Protein AF-0000000079470787 (afdb_homodimer)

Solvent-accessible surface area (backbone atoms only — not comparable to full-atom values): 11433 Å² total; per-residue (Å²): 116,79,69,48,50,46,37,51,51,38,26,50,51,7,50,54,26,38,49,49,19,51,41,23,59,73,51,39,65,64,62,32,52,77,44,17,42,40,60,47,64,63,37,8,50,18,33,42,16,5,46,45,15,15,32,30,32,44,30,7,53,30,19,29,47,15,33,77,63,37,21,20,72,38,27,50,54,28,35,52,34,38,46,41,21,42,50,18,37,51,51,34,31,72,76,72,47,79,46,80,77,41,50,60,62,47,53,51,32,51,51,50,35,53,53,33,51,50,25,40,73,63,42,44,79,121,116,80,71,48,51,45,36,51,52,37,26,50,51,7,51,54,26,37,50,50,19,50,41,24,60,74,51,38,66,62,61,31,53,75,44,16,42,40,60,48,65,65,37,8,51,18,33,44,16,5,46,45,15,15,33,29,33,45,33,7,52,30,18,30,49,14,34,76,63,37,21,19,72,39,26,48,55,26,34,51,33,37,46,40,19,42,50,18,37,50,50,33,30,71,75,72,46,79,47,80,78,41,48,60,61,46,53,50,33,51,50,48,35,52,52,32,50,50,25,41,71,63,41,43,78,120

Foldseek 3Di:
DVLLVLLVVLQVLLVVLLVLLVCLQVPVVVVCVLVVHDADPPVRSVCSNPVVSVLSNQLNVLSNVCSVVLALVSLVRNLVSLVVVLVVLVVCCVVPNDDPSSVVSNVVSVVSNVSSVVSSVRTDHD/DVLLVLLVVLQVLLVVLLVLLVCLQPPVVVVCVLVVHDADPPVRSVCSNPVVSVLSNQLNVLSNVCSVVLALVSLVRNLVSLVVVLVVLVVCCVVPNDDPSSVVSNVVSVVSNVSSVVSSVRTDHD

Organism: NCBI:txid2803784

Sequence (252 aa):
MLRLLPRLLVGALGVLALIGLLRLWTDPAIPAATLGLSPIGGLGLATLRADVAGFFGGMGAFALAAAIRNDRRLVTVPLVLVSLALVGRLITAGMEGLAPDMVMPMAVEATLAVLLAIGRRTLGTRMLRLLPRLLVGALGVLALIGLLRLWTDPAIPAATLGLSPIGGLGLATLRADVAGFFGGMGAFALAAAIRNDRRLVTVPLVLVSLALVGRLITAGMEGLAPDMVMPMAVEATLAVLLAIGRRTLGTR

Secondary structure (DSSP, 8-state):
-TTHHHHHHHHHHHHHHHHHHHHHHH--HHHHHHTTEEE-HHHHHHHIIIIIHHHHHHHHHHHHHHHHHT-HHHHHHHHHHHHHHHHHHHHHHHHH---HHHHHHHHHHHHHHHHHHHHHHHS---/-TTHHHHHHHHHHHHHHHHHHHHHHH--HHHHHHTTEEE-HHHHHHHIIIIIHHHHHHHHHHHHHHHHHT-HHHHHHHHHHHHHHHHHHHHHHHHH---HHHHHHHHHHHHHHHHHHHHHHHS---

pLDDT: mean 96.32, std 6.03, range [50.56, 98.81]

Nearest PDB structures (foldseek):
  8ywa-assembly1_B  TM=4.300E-01  e=8.781E-02  Homo sapiens
  6wvg-assembly1_A  TM=4.188E-01  e=1.281E+00  Aequorea victoria
  8ywa-assembly1_B  TM=4.299E-01  e=8.414E-02  Homo sapiens
  6wvg-assembly1_A  TM=4.189E-01  e=9.999E-01  Aequorea victoria

Structure (mmCIF, N/CA/C/O backbone):
data_AF-0000000079470787-model_v1
#
loop_
_entity.id
_entity.type
_entity.pdbx_description
1 polymer 'DUF4345 domain-containing protein'
#
loop_
_atom_site.group_PDB
_atom_site.id
_atom_site.type_symbol
_atom_site.label_atom_id
_atom_site.label_alt_id
_atom_site.label_comp_id
_atom_site.label_asym_id
_atom_site.label_entity_id
_atom_site.label_seq_id
_atom_site.pdbx_PDB_ins_code
_atom_site.Cartn_x
_atom_site.Cartn_y
_atom_site.Cartn_z
_atom_site.occupancy
_atom_site.B_iso_or_equiv
_atom_site.auth_seq_id
_atom_site.auth_comp_id
_atom_site.auth_asym_id
_atom_site.auth_atom_id
_atom_site.pdbx_PDB_model_num
ATOM 1 N N . MET A 1 1 ? -11.445 8.461 29.062 1 51.06 1 MET A N 1
ATOM 2 C CA . MET A 1 1 ? -11.258 7.012 29.031 1 51.06 1 MET A CA 1
ATOM 3 C C . MET A 1 1 ? -11.727 6.441 27.688 1 51.06 1 MET A C 1
ATOM 5 O O . MET A 1 1 ? -11.016 5.645 27.062 1 51.06 1 MET A O 1
ATOM 9 N N . LEU A 1 2 ? -12.898 6.859 27.203 1 62.25 2 LEU A N 1
ATOM 10 C CA . LEU A 1 2 ? -13.555 6.383 25.984 1 62.25 2 LEU A CA 1
ATOM 11 C C . LEU A 1 2 ? -12.812 6.855 24.75 1 62.25 2 LEU A C 1
ATOM 13 O O . LEU A 1 2 ? -12.844 6.191 23.703 1 62.25 2 LEU A O 1
ATOM 17 N N . ARG A 1 3 ? -11.898 7.859 25.031 1 76.44 3 ARG A N 1
ATOM 18 C CA . ARG A 1 3 ? -11.227 8.461 23.875 1 76.44 3 ARG A CA 1
ATOM 19 C C . ARG A 1 3 ? -9.93 7.719 23.547 1 76.44 3 ARG A C 1
ATOM 21 O O . ARG A 1 3 ? -9.398 7.852 22.438 1 76.44 3 ARG A O 1
ATOM 28 N N . LEU A 1 4 ? -9.688 6.805 24.578 1 90.38 4 LEU A N 1
ATOM 29 C CA . LEU A 1 4 ? -8.438 6.082 24.391 1 90.38 4 LEU A CA 1
ATOM 30 C C . LEU A 1 4 ? -8.656 4.816 23.578 1 90.38 4 LEU A C 1
ATOM 32 O O . LEU A 1 4 ? -7.719 4.297 22.953 1 90.38 4 LEU A O 1
ATOM 36 N N . LEU A 1 5 ? -9.883 4.316 23.594 1 93.06 5 LEU A N 1
ATOM 37 C CA . LEU A 1 5 ? -10.172 3.027 22.984 1 93.06 5 LEU A CA 1
ATOM 38 C C . LEU A 1 5 ? -9.938 3.074 21.469 1 93.06 5 LEU A C 1
ATOM 40 O O . LEU A 1 5 ? -9.211 2.24 20.938 1 93.06 5 LEU A O 1
ATOM 44 N N . PRO A 1 6 ? -10.469 4.102 20.875 1 93.94 6 PRO A N 1
ATOM 45 C CA . PRO A 1 6 ? -10.195 4.156 19.438 1 93.94 6 PRO A CA 1
ATOM 46 C C . PRO A 1 6 ? -8.711 4.309 19.125 1 93.94 6 PRO A C 1
ATOM 48 O O . PRO A 1 6 ? -8.219 3.738 18.156 1 93.94 6 PRO A O 1
ATOM 51 N N . ARG A 1 7 ? -8.094 4.996 19.891 1 95.81 7 ARG A N 1
ATOM 52 C CA . ARG A 1 7 ? -6.66 5.18 19.703 1 95.81 7 ARG A CA 1
ATOM 53 C C . ARG A 1 7 ? -5.91 3.861 19.875 1 95.81 7 ARG A C 1
ATOM 55 O O . ARG A 1 7 ? -5.043 3.527 19.062 1 95.81 7 ARG A O 1
ATOM 62 N N . LEU A 1 8 ? -6.215 3.125 20.875 1 96.94 8 LEU A N 1
ATOM 63 C CA . LEU A 1 8 ? -5.602 1.827 21.125 1 96.94 8 LEU A CA 1
ATOM 64 C C . LEU A 1 8 ? -5.93 0.844 20 1 96.94 8 LEU A C 1
ATOM 66 O O . LEU A 1 8 ? -5.078 0.044 19.609 1 96.94 8 LEU A O 1
ATOM 70 N N . LEU A 1 9 ? -7.121 0.87 19.5 1 97.31 9 LEU A N 1
ATOM 71 C CA . LEU A 1 9 ? -7.543 -0.028 18.438 1 97.31 9 LEU A CA 1
ATOM 72 C C . LEU A 1 9 ? -6.801 0.281 17.141 1 97.31 9 LEU A C 1
ATOM 74 O O . LEU A 1 9 ? -6.352 -0.632 16.438 1 97.31 9 LEU A O 1
ATOM 78 N N . VAL A 1 10 ? -6.648 1.542 16.844 1 98.12 10 VAL A N 1
ATOM 79 C CA . VAL A 1 10 ? -5.891 1.949 15.664 1 98.12 10 VAL A CA 1
ATOM 80 C C . VAL A 1 10 ? -4.438 1.508 15.805 1 98.12 10 VAL A C 1
ATOM 82 O O . VAL A 1 10 ? -3.836 1.01 14.852 1 98.12 10 VAL A O 1
ATOM 85 N N . GLY A 1 11 ? -3.873 1.724 16.953 1 98.12 11 GLY A N 1
ATOM 86 C CA . GLY A 1 11 ? -2.512 1.283 17.203 1 98.12 11 GLY A CA 1
ATOM 87 C C . GLY A 1 11 ? -2.334 -0.218 17.078 1 98.12 11 GLY A C 1
ATOM 88 O O . GLY A 1 11 ? -1.347 -0.686 16.516 1 98.12 11 GLY A O 1
ATOM 89 N N . ALA A 1 12 ? -3.264 -1.011 17.625 1 98.12 12 ALA A N 1
ATOM 90 C CA . ALA A 1 12 ? -3.215 -2.469 17.547 1 98.12 12 ALA A CA 1
ATOM 91 C C . ALA A 1 12 ? -3.271 -2.941 16.094 1 98.12 12 ALA A C 1
ATOM 93 O O . ALA A 1 12 ? -2.549 -3.863 15.711 1 98.12 12 ALA A O 1
ATOM 94 N N . LEU A 1 13 ? -4.156 -2.287 15.375 1 97.44 13 LEU A N 1
ATOM 95 C CA . LEU A 1 13 ? -4.242 -2.586 13.953 1 97.44 13 LEU A CA 1
ATOM 96 C C . LEU A 1 13 ? -2.91 -2.311 13.258 1 97.44 13 LEU A C 1
ATOM 98 O O . LEU A 1 13 ? -2.49 -3.076 12.383 1 97.44 13 LEU A O 1
ATOM 102 N N . GLY A 1 14 ? -2.297 -1.187 13.617 1 98.44 14 GLY A N 1
ATOM 103 C CA . GLY A 1 14 ? -0.991 -0.856 13.07 1 98.44 14 GLY A CA 1
ATOM 104 C C . GLY A 1 14 ? 0.066 -1.901 13.375 1 98.44 14 GLY A C 1
ATOM 105 O O . GLY A 1 14 ? 0.834 -2.289 12.492 1 98.44 14 GLY A O 1
ATOM 106 N N . VAL A 1 15 ? 0.051 -2.42 14.547 1 98.44 15 VAL A N 1
ATOM 107 C CA . VAL A 1 15 ? 1.017 -3.434 14.961 1 98.44 15 VAL A CA 1
ATOM 108 C C . VAL A 1 15 ? 0.77 -4.727 14.188 1 98.44 15 VAL A C 1
ATOM 110 O O . VAL A 1 15 ? 1.713 -5.359 13.703 1 98.44 15 VAL A O 1
ATOM 113 N N . LEU A 1 16 ? -0.471 -5.09 14.117 1 97.81 16 LEU A N 1
ATOM 114 C CA . LEU A 1 16 ? -0.812 -6.309 13.391 1 97.81 16 LEU A CA 1
ATOM 115 C C . LEU A 1 16 ? -0.364 -6.215 11.93 1 97.81 16 LEU A C 1
ATOM 117 O O . LEU A 1 16 ? 0.179 -7.176 11.383 1 97.81 16 LEU A O 1
ATOM 121 N N . ALA A 1 17 ? -0.61 -5.094 11.328 1 98.44 17 ALA A N 1
ATOM 122 C CA . ALA A 1 17 ? -0.201 -4.898 9.938 1 98.44 17 ALA A CA 1
ATOM 123 C C . ALA A 1 17 ? 1.317 -4.957 9.797 1 98.44 17 ALA A C 1
ATOM 125 O O . ALA A 1 17 ? 1.837 -5.492 8.812 1 98.44 17 ALA A O 1
ATOM 126 N N . LEU A 1 18 ? 2.061 -4.434 10.734 1 98.69 18 LEU A N 1
ATOM 127 C CA . LEU A 1 18 ? 3.518 -4.465 10.688 1 98.69 18 LEU A CA 1
ATOM 128 C C . LEU A 1 18 ? 4.039 -5.883 10.898 1 98.69 18 LEU A C 1
ATOM 130 O O . LEU A 1 18 ? 5.09 -6.246 10.367 1 98.69 18 LEU A O 1
ATOM 134 N N . ILE A 1 19 ? 3.338 -6.672 11.672 1 98.31 19 ILE A N 1
ATOM 135 C CA . ILE A 1 19 ? 3.68 -8.086 11.781 1 98.31 19 ILE A CA 1
ATOM 136 C C . ILE A 1 19 ? 3.564 -8.75 10.406 1 98.31 19 ILE A C 1
ATOM 138 O O . ILE A 1 19 ? 4.398 -9.578 10.039 1 98.31 19 ILE A O 1
ATOM 142 N N . GLY A 1 20 ? 2.531 -8.406 9.672 1 97.81 20 GLY A N 1
ATOM 143 C CA . GLY A 1 20 ? 2.398 -8.891 8.305 1 97.81 20 GLY A CA 1
ATOM 144 C C . GLY A 1 20 ? 3.572 -8.516 7.422 1 97.81 20 GLY A C 1
ATOM 145 O O . GLY A 1 20 ? 4.094 -9.359 6.684 1 97.81 20 GLY A O 1
ATOM 146 N N . LEU A 1 21 ? 3.986 -7.27 7.477 1 98.62 21 LEU A N 1
ATOM 147 C CA . LEU A 1 21 ? 5.168 -6.828 6.742 1 98.62 21 LEU A CA 1
ATOM 148 C C . LEU A 1 21 ? 6.387 -7.668 7.125 1 98.62 21 LEU A C 1
ATOM 150 O O . LEU A 1 21 ? 7.129 -8.117 6.254 1 98.62 21 LEU A O 1
ATOM 154 N N . LEU A 1 22 ? 6.57 -7.879 8.375 1 98.44 22 LEU A N 1
ATOM 155 C CA . LEU A 1 22 ? 7.742 -8.602 8.859 1 98.44 22 LEU A CA 1
ATOM 156 C C . LEU A 1 22 ? 7.715 -10.055 8.406 1 98.44 22 LEU A C 1
ATOM 158 O O . LEU A 1 22 ? 8.75 -10.617 8.047 1 98.44 22 LEU A O 1
ATOM 162 N N . ARG A 1 23 ? 6.574 -10.633 8.453 1 98.44 23 ARG A N 1
ATOM 163 C CA . ARG A 1 23 ? 6.449 -12.016 8.008 1 98.44 23 ARG A CA 1
ATOM 164 C C . ARG A 1 23 ? 6.758 -12.141 6.516 1 98.44 23 ARG A C 1
ATOM 166 O O . ARG A 1 23 ? 7.43 -13.086 6.094 1 98.44 23 ARG A O 1
ATOM 173 N N . LEU A 1 24 ? 6.273 -11.211 5.754 1 98.56 24 LEU A N 1
ATOM 174 C CA . LEU A 1 24 ? 6.531 -11.234 4.316 1 98.56 24 LEU A CA 1
ATOM 175 C C . LEU A 1 24 ? 8 -10.977 4.023 1 98.56 24 LEU A C 1
ATOM 177 O O . LEU A 1 24 ? 8.57 -11.578 3.109 1 98.56 24 LEU A O 1
ATOM 181 N N . TRP A 1 25 ? 8.641 -10.125 4.801 1 98.56 25 TRP A N 1
ATOM 182 C CA . TRP A 1 25 ? 10.055 -9.812 4.605 1 98.56 25 TRP A CA 1
ATOM 183 C C . TRP A 1 25 ? 10.938 -11.008 4.969 1 98.56 25 TRP A C 1
ATOM 185 O O . TRP A 1 25 ? 11.93 -11.281 4.301 1 98.56 25 TRP A O 1
ATOM 195 N N . THR A 1 26 ? 10.547 -11.734 5.965 1 97.81 26 THR A N 1
ATOM 196 C CA . THR A 1 26 ? 11.414 -12.797 6.473 1 97.81 26 THR A CA 1
ATOM 197 C C . THR A 1 26 ? 11.141 -14.109 5.746 1 97.81 26 THR A C 1
ATOM 199 O O . THR A 1 26 ? 12.07 -14.758 5.262 1 97.81 26 THR A O 1
ATOM 202 N N . ASP A 1 27 ? 9.906 -14.484 5.664 1 97.31 27 ASP A N 1
ATOM 203 C CA . ASP A 1 27 ? 9.484 -15.719 5.004 1 97.31 27 ASP A CA 1
ATOM 204 C C . ASP A 1 27 ? 8.102 -15.57 4.379 1 97.31 27 ASP A C 1
ATOM 206 O O . ASP A 1 27 ? 7.094 -15.891 5.016 1 97.31 27 ASP A O 1
ATOM 210 N N . PRO A 1 28 ? 8.156 -15.312 3.092 1 97.81 28 PRO A N 1
ATOM 211 C CA . PRO A 1 28 ? 6.887 -14.945 2.463 1 97.81 28 PRO A CA 1
ATOM 212 C C . PRO A 1 28 ? 6.031 -16.156 2.117 1 97.81 28 PRO A C 1
ATOM 214 O O . PRO A 1 28 ? 4.879 -16.016 1.695 1 97.81 28 PRO A O 1
ATOM 217 N N . ALA A 1 29 ? 6.477 -17.391 2.312 1 95.94 29 ALA A N 1
ATOM 218 C CA . ALA A 1 29 ? 5.805 -18.594 1.809 1 95.94 29 ALA A CA 1
ATOM 219 C C . ALA A 1 29 ? 4.398 -18.719 2.387 1 95.94 29 ALA A C 1
ATOM 221 O O . ALA A 1 29 ? 3.416 -18.734 1.643 1 95.94 29 ALA A O 1
ATOM 222 N N . ILE A 1 30 ? 4.297 -18.656 3.688 1 95.94 30 ILE A N 1
ATOM 223 C CA . ILE A 1 30 ? 3.02 -18.875 4.352 1 95.94 30 ILE A CA 1
ATOM 224 C C . ILE A 1 30 ? 2.096 -17.688 4.129 1 95.94 30 ILE A C 1
ATOM 226 O O . ILE A 1 30 ? 0.955 -17.844 3.689 1 95.94 30 ILE A O 1
ATOM 230 N N . PRO A 1 31 ? 2.568 -16.438 4.336 1 97.44 31 PRO A N 1
ATOM 231 C CA . PRO A 1 31 ? 1.672 -15.305 4.094 1 97.44 31 PRO A CA 1
ATOM 232 C C . PRO A 1 31 ? 1.204 -15.219 2.641 1 97.44 31 PRO A C 1
ATOM 234 O O . PRO A 1 31 ? 0.052 -14.867 2.379 1 97.44 31 PRO A O 1
ATOM 237 N N . ALA A 1 32 ? 2.049 -15.492 1.694 1 97.69 32 ALA A N 1
ATOM 238 C CA . ALA A 1 32 ? 1.663 -15.469 0.286 1 97.69 32 ALA A CA 1
ATOM 239 C C . ALA A 1 32 ? 0.577 -16.5 -0.003 1 97.69 32 ALA A C 1
ATOM 241 O O . ALA A 1 32 ? -0.39 -16.203 -0.712 1 97.69 32 ALA A O 1
ATOM 242 N N . ALA A 1 33 ? 0.753 -17.734 0.5 1 95.94 33 ALA A N 1
ATOM 243 C CA . ALA A 1 33 ? -0.24 -18.781 0.314 1 95.94 33 ALA A CA 1
ATOM 244 C C . ALA A 1 33 ? -1.572 -18.406 0.951 1 95.94 33 ALA A C 1
ATOM 246 O O . ALA A 1 33 ? -2.637 -18.688 0.402 1 95.94 33 ALA A O 1
ATOM 247 N N . THR A 1 34 ? -1.52 -17.734 2.098 1 95.75 34 THR A N 1
ATOM 248 C CA . THR A 1 34 ? -2.719 -17.297 2.803 1 95.75 34 THR A CA 1
ATOM 249 C C . THR A 1 34 ? -3.459 -16.234 1.996 1 95.75 34 THR A C 1
ATOM 251 O O . THR A 1 34 ? -4.68 -16.109 2.1 1 95.75 34 THR A O 1
ATOM 254 N N . LEU A 1 35 ? -2.748 -15.555 1.156 1 96.75 35 LEU A N 1
ATOM 255 C CA . LEU A 1 35 ? -3.322 -14.508 0.322 1 96.75 35 LEU A CA 1
ATOM 256 C C . LEU A 1 35 ? -3.68 -15.047 -1.06 1 96.75 35 LEU A C 1
ATOM 258 O O . LEU A 1 35 ? -4.203 -14.312 -1.899 1 96.75 35 LEU A O 1
ATOM 262 N N . GLY A 1 36 ? -3.334 -16.266 -1.268 1 97.56 36 GLY A N 1
ATOM 263 C CA . GLY A 1 36 ? -3.633 -16.891 -2.551 1 97.56 36 GLY A CA 1
ATOM 264 C C . GLY A 1 36 ? -2.67 -16.469 -3.648 1 97.56 36 GLY A C 1
ATOM 265 O O . GLY A 1 36 ? -3.053 -16.391 -4.816 1 97.56 36 GLY A O 1
ATOM 266 N N . LEU A 1 37 ? -1.439 -16.203 -3.289 1 98.31 37 LEU A N 1
ATOM 267 C CA . LEU A 1 37 ? -0.451 -15.789 -4.277 1 98.31 37 LEU A CA 1
ATOM 268 C C . LEU A 1 37 ? 0.699 -16.781 -4.355 1 98.31 37 LEU A C 1
ATOM 270 O O . LEU A 1 37 ? 1.125 -17.328 -3.334 1 98.31 37 LEU A O 1
ATOM 274 N N . SER A 1 38 ? 1.181 -16.969 -5.578 1 98.12 38 SER A N 1
ATOM 275 C CA . SER A 1 38 ? 2.395 -17.75 -5.805 1 98.12 38 SER A CA 1
ATOM 276 C C . SER A 1 38 ? 3.441 -16.938 -6.555 1 98.12 38 SER A C 1
ATOM 278 O O . SER A 1 38 ? 3.135 -16.312 -7.57 1 98.12 38 SER A O 1
ATOM 280 N N . PRO A 1 39 ? 4.645 -16.922 -5.973 1 97.5 39 PRO A N 1
ATOM 281 C CA . PRO A 1 39 ? 5.711 -16.203 -6.668 1 97.5 39 PRO A CA 1
ATOM 282 C C . PRO A 1 39 ? 6.301 -16.984 -7.828 1 97.5 39 PRO A C 1
ATOM 284 O O . PRO 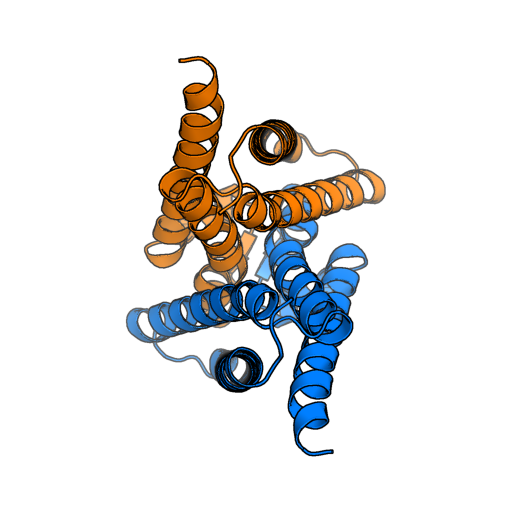A 1 39 ? 6.426 -18.219 -7.742 1 97.5 39 PRO A O 1
ATOM 287 N N . ILE A 1 40 ? 6.578 -16.281 -8.883 1 96.19 40 ILE A N 1
ATOM 288 C CA . ILE A 1 40 ? 7.289 -16.844 -10.023 1 96.19 40 ILE A CA 1
ATOM 289 C C . ILE A 1 40 ? 8.75 -16.406 -9.992 1 96.19 40 ILE A C 1
ATOM 291 O O . ILE A 1 40 ? 9.07 -15.258 -10.32 1 96.19 40 ILE A O 1
ATOM 295 N N . GLY A 1 41 ? 9.641 -17.234 -9.5 1 93.38 41 GLY A N 1
ATOM 296 C CA . GLY A 1 41 ? 11.07 -16.969 -9.453 1 93.38 41 GLY A CA 1
ATOM 297 C C . GLY A 1 41 ? 11.422 -15.867 -8.461 1 93.38 41 GLY A C 1
ATOM 298 O O . GLY A 1 41 ? 10.688 -15.625 -7.504 1 93.38 41 GLY A O 1
ATOM 299 N N . GLY A 1 42 ? 12.625 -15.352 -8.586 1 94.44 42 GLY A N 1
ATOM 300 C CA . GLY A 1 42 ? 13.141 -14.312 -7.711 1 94.44 42 GLY A CA 1
ATOM 301 C C . GLY A 1 42 ? 12.352 -13.016 -7.789 1 94.44 42 GLY A C 1
ATOM 302 O O . GLY A 1 42 ? 12.164 -12.336 -6.781 1 94.44 42 GLY A O 1
ATOM 303 N N . LEU A 1 43 ? 11.859 -12.734 -9 1 96.12 43 LEU A N 1
ATOM 304 C CA . LEU A 1 43 ? 11.047 -11.539 -9.18 1 96.12 43 LEU A CA 1
ATOM 305 C C . LEU A 1 43 ? 9.789 -11.602 -8.32 1 96.12 43 LEU A C 1
ATOM 307 O O . LEU A 1 43 ? 9.422 -10.617 -7.68 1 96.12 43 LEU A O 1
ATOM 311 N N . GLY A 1 44 ? 9.141 -12.75 -8.391 1 97.56 44 GLY A N 1
ATOM 312 C CA . GLY A 1 44 ? 7.934 -12.922 -7.598 1 97.56 44 GLY A CA 1
ATOM 313 C C . GLY A 1 44 ? 8.188 -12.844 -6.102 1 97.56 44 GLY A C 1
ATOM 314 O O . GLY A 1 44 ? 7.406 -12.227 -5.367 1 97.56 44 GLY A O 1
ATOM 315 N N . LEU A 1 45 ? 9.242 -13.461 -5.645 1 97.44 45 LEU A N 1
ATOM 316 C CA . LEU A 1 45 ? 9.625 -13.383 -4.238 1 97.44 45 LEU A CA 1
ATOM 317 C C . LEU A 1 45 ? 9.914 -11.945 -3.83 1 97.44 45 LEU A C 1
ATOM 319 O O . LEU A 1 45 ? 9.516 -11.508 -2.748 1 97.44 45 LEU A O 1
ATOM 323 N N . ALA A 1 46 ? 10.617 -11.281 -4.715 1 98.25 46 ALA A N 1
ATOM 324 C CA . ALA A 1 46 ? 10.93 -9.883 -4.449 1 98.25 46 ALA A CA 1
ATOM 325 C C . ALA A 1 46 ? 9.656 -9.039 -4.383 1 98.25 46 ALA A C 1
ATOM 327 O O . ALA A 1 46 ? 9.547 -8.141 -3.551 1 98.25 46 ALA A O 1
ATOM 328 N N . THR A 1 47 ? 8.703 -9.312 -5.273 1 98.31 47 THR A N 1
ATOM 329 C CA . THR A 1 47 ? 7.449 -8.562 -5.301 1 98.31 47 THR A CA 1
ATOM 330 C C . THR A 1 47 ? 6.645 -8.805 -4.027 1 98.31 47 THR A C 1
ATOM 332 O O . THR A 1 47 ? 6.016 -7.891 -3.496 1 98.31 47 THR A O 1
ATOM 335 N N . LEU A 1 48 ? 6.641 -10.016 -3.527 1 98.56 48 LEU A N 1
ATOM 336 C CA . LEU A 1 48 ? 5.969 -10.305 -2.264 1 98.56 48 LEU A CA 1
ATOM 337 C C . LEU A 1 48 ? 6.562 -9.469 -1.133 1 98.56 48 LEU A C 1
ATOM 339 O O . LEU A 1 48 ? 5.828 -8.859 -0.351 1 98.56 48 LEU A O 1
ATOM 343 N N . ARG A 1 49 ? 7.883 -9.375 -1.088 1 98.69 49 ARG A N 1
ATOM 344 C CA . ARG A 1 49 ? 8.562 -8.625 -0.036 1 98.69 49 ARG A CA 1
ATOM 345 C C . ARG A 1 49 ? 8.477 -7.125 -0.285 1 98.69 49 ARG A C 1
ATOM 347 O O . ARG A 1 49 ? 8.711 -6.328 0.623 1 98.69 49 ARG A O 1
ATOM 354 N N . ALA A 1 50 ? 8.203 -6.719 -1.487 1 98.44 50 ALA A N 1
ATOM 355 C CA . ALA A 1 50 ? 8.164 -5.305 -1.857 1 98.44 50 ALA A CA 1
ATOM 356 C C . ALA A 1 50 ? 6.738 -4.773 -1.859 1 98.44 50 ALA A C 1
ATOM 358 O O . ALA A 1 50 ? 6.281 -4.207 -0.864 1 98.44 50 ALA A O 1
ATOM 359 N N . ASP A 1 51 ? 5.926 -5.031 -2.869 1 98.19 51 ASP A N 1
ATOM 360 C CA . ASP A 1 51 ? 4.621 -4.41 -3.088 1 98.19 51 ASP A CA 1
ATOM 361 C C . ASP A 1 51 ? 3.584 -4.949 -2.107 1 98.19 51 ASP A C 1
ATOM 363 O O . ASP A 1 51 ? 2.809 -4.184 -1.531 1 98.19 51 ASP A O 1
ATOM 367 N N . VAL A 1 52 ? 3.584 -6.297 -1.919 1 98.56 52 VAL A N 1
ATOM 368 C CA . VAL A 1 52 ? 2.602 -6.883 -1.016 1 98.56 52 VAL A CA 1
ATOM 369 C C . VAL A 1 52 ? 2.936 -6.512 0.427 1 98.56 52 VAL A C 1
ATOM 371 O O . VAL A 1 52 ? 2.078 -6.012 1.161 1 98.56 52 VAL A O 1
ATOM 374 N N . ALA A 1 53 ? 4.18 -6.766 0.795 1 98.81 53 ALA A N 1
ATOM 375 C CA . ALA A 1 53 ? 4.617 -6.375 2.133 1 98.81 53 ALA A CA 1
ATOM 376 C C . ALA A 1 53 ? 4.473 -4.871 2.342 1 98.81 53 ALA A C 1
ATOM 378 O O . ALA A 1 53 ? 4.129 -4.422 3.436 1 98.81 53 ALA A O 1
ATOM 379 N N . GLY A 1 54 ? 4.785 -4.109 1.332 1 98.75 54 GLY A N 1
ATOM 380 C CA . GLY A 1 54 ? 4.695 -2.662 1.415 1 98.75 54 GLY A CA 1
ATOM 381 C C . GLY A 1 54 ? 3.291 -2.166 1.714 1 98.75 54 GLY A C 1
ATOM 382 O O . GLY A 1 54 ? 3.117 -1.164 2.41 1 98.75 54 GLY A O 1
ATOM 383 N N . PHE A 1 55 ? 2.318 -2.822 1.15 1 98.75 55 PHE A N 1
ATOM 384 C CA . PHE A 1 55 ? 0.932 -2.475 1.444 1 98.75 55 PHE A CA 1
ATOM 385 C C . PHE A 1 55 ? 0.65 -2.594 2.938 1 98.75 55 PHE A C 1
ATOM 387 O O . PHE A 1 55 ? 0.134 -1.657 3.553 1 98.75 55 PHE A O 1
ATOM 394 N N . PHE A 1 56 ? 1.045 -3.715 3.551 1 98.69 56 PHE A N 1
ATOM 395 C CA . PHE A 1 56 ? 0.887 -3.928 4.984 1 98.69 56 PHE A CA 1
ATOM 396 C C . PHE A 1 56 ? 1.749 -2.949 5.773 1 98.69 56 PHE A C 1
ATOM 398 O O . PHE A 1 56 ? 1.319 -2.432 6.809 1 98.69 56 PHE A O 1
ATOM 405 N N . GLY A 1 57 ? 2.904 -2.734 5.293 1 98.81 57 GLY A N 1
ATOM 406 C CA . GLY A 1 57 ? 3.803 -1.792 5.945 1 98.81 57 GLY A CA 1
ATOM 407 C C . GLY A 1 57 ? 3.256 -0.377 5.98 1 98.81 57 GLY A C 1
ATOM 408 O O . GLY A 1 57 ? 3.344 0.301 7.008 1 98.81 57 GLY A O 1
ATOM 409 N N . GLY A 1 58 ? 2.789 0.099 4.797 1 98.69 58 GLY A N 1
ATOM 410 C CA . GLY A 1 58 ? 2.168 1.413 4.746 1 98.69 58 GLY A CA 1
ATOM 411 C C . GLY A 1 58 ? 0.985 1.551 5.688 1 98.69 58 GLY A C 1
ATOM 412 O O . GLY A 1 58 ? 0.903 2.512 6.453 1 98.69 58 GLY A O 1
ATOM 413 N N . MET A 1 59 ? 0.121 0.554 5.648 1 98.56 59 MET A N 1
ATOM 414 C CA . MET A 1 59 ? -1.02 0.547 6.559 1 98.56 59 MET A CA 1
ATOM 415 C C . MET A 1 59 ? -0.556 0.592 8.008 1 98.56 59 MET A C 1
ATOM 417 O O . MET A 1 59 ? -1.038 1.41 8.797 1 98.56 59 MET A O 1
ATOM 421 N N . GLY A 1 60 ? 0.37 -0.242 8.32 1 98.75 60 GLY A N 1
ATOM 422 C CA . GLY A 1 60 ? 0.818 -0.379 9.695 1 98.75 60 GLY A CA 1
ATOM 423 C C . GLY A 1 60 ? 1.565 0.84 10.203 1 98.75 60 GLY A C 1
ATOM 424 O O . GLY A 1 60 ? 1.335 1.293 11.328 1 98.75 60 GLY A O 1
ATOM 425 N N . ALA A 1 61 ? 2.469 1.351 9.43 1 98.75 61 ALA A N 1
ATOM 426 C CA . ALA A 1 61 ? 3.297 2.482 9.836 1 98.75 61 ALA A CA 1
ATOM 427 C C . ALA A 1 61 ? 2.439 3.705 10.156 1 98.75 61 ALA A C 1
ATOM 429 O O . ALA A 1 61 ? 2.615 4.344 11.195 1 98.75 61 ALA A O 1
ATOM 430 N N . PHE A 1 62 ? 1.498 3.984 9.289 1 98.81 62 PHE A N 1
ATOM 431 C CA . PHE A 1 62 ? 0.727 5.207 9.469 1 98.81 62 PHE A CA 1
ATOM 432 C C . PHE A 1 62 ? -0.352 5.02 10.523 1 98.81 62 PHE A C 1
ATOM 434 O O . PHE A 1 62 ? -0.688 5.957 11.25 1 98.81 62 PHE A O 1
ATOM 441 N N . ALA A 1 63 ? -0.912 3.771 10.602 1 98.81 63 ALA A N 1
ATOM 442 C CA . ALA A 1 63 ? -1.84 3.512 11.703 1 98.81 63 ALA A CA 1
ATO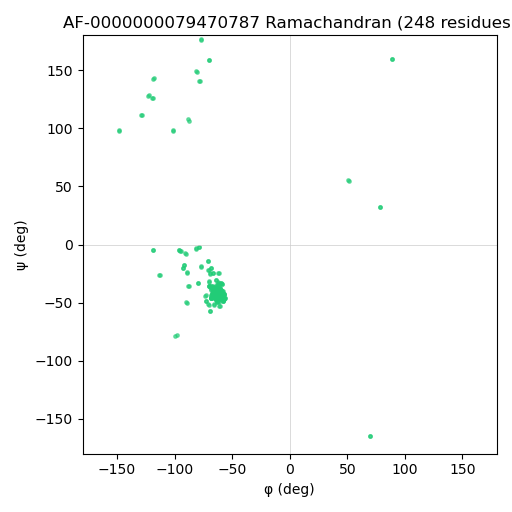M 443 C C . ALA A 1 63 ? -1.141 3.637 13.055 1 98.81 63 ALA A C 1
ATOM 445 O O . ALA A 1 63 ? -1.679 4.242 13.984 1 98.81 63 ALA A O 1
ATOM 446 N N . LEU A 1 64 ? 0.001 3.076 13.148 1 98.62 64 LEU A N 1
ATOM 447 C CA . LEU A 1 64 ? 0.74 3.145 14.398 1 98.62 64 LEU A CA 1
ATOM 448 C C . LEU A 1 64 ? 1.142 4.582 14.719 1 98.62 64 LEU A C 1
ATOM 450 O O . LEU A 1 64 ? 1.016 5.027 15.859 1 98.62 64 LEU A O 1
ATOM 454 N N . ALA A 1 65 ? 1.659 5.273 13.727 1 98.38 65 ALA A N 1
ATOM 455 C CA . ALA A 1 65 ? 2.014 6.676 13.914 1 98.38 65 ALA A CA 1
ATOM 456 C C . ALA A 1 65 ? 0.806 7.492 14.367 1 98.38 65 ALA A C 1
ATOM 458 O O . ALA A 1 65 ? 0.929 8.383 15.211 1 98.38 65 ALA A O 1
ATOM 459 N N . ALA A 1 66 ? -0.352 7.199 13.727 1 98.19 66 ALA A N 1
ATOM 460 C CA . ALA A 1 66 ? -1.578 7.895 14.102 1 98.19 66 ALA A CA 1
ATOM 461 C C . ALA A 1 66 ? -1.902 7.672 15.578 1 98.19 66 ALA A C 1
ATOM 463 O O . ALA A 1 66 ? -2.262 8.609 16.297 1 98.19 66 ALA A O 1
ATOM 464 N N . ALA A 1 67 ? -1.769 6.48 15.961 1 97.88 67 ALA A N 1
ATOM 465 C CA . ALA A 1 67 ? -2.082 6.137 17.344 1 97.88 67 ALA A CA 1
ATOM 466 C C . ALA A 1 67 ? -1.094 6.785 18.312 1 97.88 67 ALA A C 1
ATOM 468 O O . ALA A 1 67 ? -1.491 7.348 19.328 1 97.88 67 ALA A O 1
ATOM 469 N N . ILE A 1 68 ? 0.183 6.75 18.016 1 97.5 68 ILE A N 1
ATOM 470 C CA . ILE A 1 68 ? 1.238 7.27 18.875 1 97.5 68 ILE A CA 1
ATOM 471 C C . ILE A 1 68 ? 1.125 8.789 18.984 1 97.5 68 ILE A C 1
ATOM 473 O O . ILE A 1 68 ? 1.257 9.359 20.062 1 97.5 68 ILE A O 1
ATOM 477 N N . ARG A 1 69 ? 0.782 9.438 17.844 1 97.06 69 ARG A N 1
ATOM 478 C CA . ARG A 1 69 ? 0.778 10.891 17.797 1 97.06 69 ARG A CA 1
ATOM 479 C C . ARG A 1 69 ? -0.617 11.445 18.078 1 97.06 69 ARG A C 1
ATOM 481 O O . ARG A 1 69 ? -0.804 12.664 18.156 1 97.06 69 ARG A O 1
ATOM 488 N N . ASN A 1 70 ? -1.539 10.578 18.188 1 96.44 70 ASN A N 1
ATOM 489 C CA . ASN A 1 70 ? -2.926 11.016 18.312 1 96.44 70 ASN A CA 1
ATOM 490 C C . ASN A 1 70 ? -3.305 12.016 17.219 1 96.44 70 ASN A C 1
ATOM 492 O O . ASN A 1 70 ? -3.748 13.125 17.516 1 96.44 70 ASN A O 1
ATOM 496 N N . ASP A 1 71 ? -3.119 11.609 15.992 1 97.25 71 ASP A N 1
ATOM 497 C CA . ASP A 1 71 ? -3.328 12.484 14.844 1 97.25 71 ASP A CA 1
ATOM 498 C C . ASP A 1 71 ? -4.234 11.82 13.805 1 97.25 71 ASP A C 1
ATOM 500 O O . ASP A 1 71 ? -3.803 10.93 13.078 1 97.25 71 ASP A O 1
ATOM 504 N N . ARG A 1 72 ? -5.453 12.359 13.656 1 96.69 72 ARG A N 1
ATOM 505 C CA . ARG A 1 72 ? -6.465 11.773 12.789 1 96.69 72 ARG A CA 1
ATOM 506 C C . ARG A 1 72 ? -6.07 11.906 11.32 1 96.69 72 ARG A C 1
ATOM 508 O O . ARG A 1 72 ? -6.523 11.133 10.477 1 96.69 72 ARG A O 1
ATOM 515 N N . ARG A 1 73 ? -5.195 12.797 10.977 1 96.56 73 ARG A N 1
ATOM 516 C CA . ARG A 1 73 ? -4.75 12.953 9.594 1 96.56 73 ARG A CA 1
ATOM 517 C C . ARG A 1 73 ? -3.969 11.734 9.133 1 96.56 73 ARG A C 1
ATOM 519 O O . ARG A 1 73 ? -4.07 11.328 7.969 1 96.56 73 ARG A O 1
ATOM 526 N N . LEU A 1 74 ? -3.221 11.203 10.016 1 98.12 74 LEU A N 1
ATOM 527 C CA . LEU A 1 74 ? -2.416 10.031 9.695 1 98.12 74 LEU A CA 1
ATOM 528 C C . LEU A 1 74 ? -3.297 8.797 9.516 1 98.12 74 LEU A C 1
ATOM 530 O O . LEU A 1 74 ? -2.91 7.848 8.828 1 98.12 74 LEU A O 1
ATOM 534 N N . VAL A 1 75 ? -4.531 8.789 10.086 1 98.62 75 VAL A N 1
ATOM 535 C CA . VAL A 1 75 ? -5.453 7.664 9.969 1 98.62 75 VAL A CA 1
ATOM 536 C C . VAL A 1 75 ? -5.965 7.559 8.539 1 98.62 75 VAL A C 1
ATOM 538 O O . VAL A 1 75 ? -6.336 6.473 8.086 1 98.62 75 VAL A O 1
ATOM 541 N N . THR A 1 76 ? -5.93 8.68 7.852 1 98.56 76 THR A N 1
ATOM 542 C CA . THR A 1 76 ? -6.457 8.727 6.492 1 98.56 76 THR A CA 1
ATOM 543 C C . THR A 1 76 ? -5.723 7.742 5.586 1 98.56 76 THR A C 1
ATOM 545 O O . THR A 1 76 ? -6.328 7.125 4.711 1 98.56 76 THR A O 1
ATOM 548 N N . VAL A 1 77 ? -4.453 7.523 5.832 1 98.75 77 VAL A N 1
ATOM 549 C CA . VAL A 1 77 ? -3.627 6.707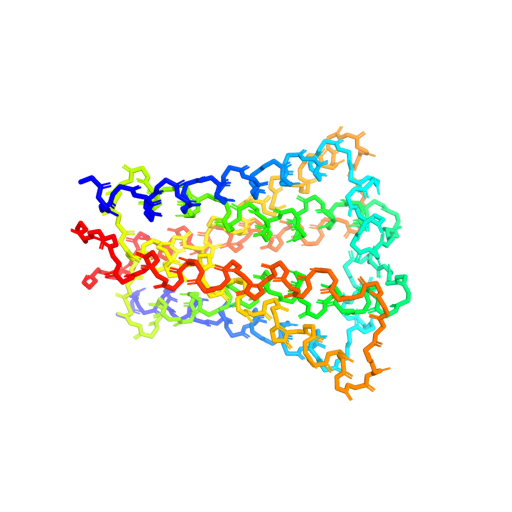 4.949 1 98.75 77 VAL A CA 1
ATOM 550 C C . VAL A 1 77 ? -4.055 5.246 5.047 1 98.75 77 VAL A C 1
ATOM 552 O O . VAL A 1 77 ? -4.441 4.637 4.047 1 98.75 77 VAL A O 1
ATOM 555 N N . PRO A 1 78 ? -4.027 4.664 6.27 1 98.81 78 PRO A N 1
ATOM 556 C CA . PRO A 1 78 ? -4.477 3.273 6.332 1 98.81 78 PRO A CA 1
ATOM 557 C C . PRO A 1 78 ? -5.949 3.111 5.957 1 98.81 78 PRO A C 1
ATOM 559 O O . PRO A 1 78 ? -6.34 2.074 5.418 1 98.81 78 PRO A O 1
ATOM 562 N N . LEU A 1 79 ? -6.789 4.113 6.211 1 98.81 79 LEU A N 1
ATOM 563 C CA . LEU A 1 79 ? -8.188 4.047 5.812 1 98.81 79 LEU A CA 1
ATOM 564 C C . LEU A 1 79 ? -8.32 3.969 4.293 1 98.81 79 LEU A C 1
ATOM 566 O O . LEU A 1 79 ? -9.109 3.18 3.775 1 98.81 79 LEU A O 1
ATOM 570 N N . VAL A 1 80 ? -7.578 4.773 3.58 1 98.81 80 VAL A N 1
ATOM 571 C CA . VAL A 1 80 ? -7.605 4.762 2.121 1 98.81 80 VAL A CA 1
ATOM 572 C C . VAL A 1 80 ? -7.086 3.424 1.604 1 98.81 80 VAL A C 1
ATOM 574 O O . VAL A 1 80 ? -7.695 2.814 0.719 1 98.81 80 VAL A O 1
ATOM 577 N N . LEU A 1 81 ? -6.02 2.902 2.176 1 98.81 81 LEU A N 1
ATOM 578 C CA . LEU A 1 81 ? -5.414 1.657 1.716 1 98.81 81 LEU A CA 1
ATOM 579 C C . LEU A 1 81 ? -6.379 0.489 1.879 1 98.81 81 LEU A C 1
ATOM 581 O O . LEU A 1 81 ? -6.641 -0.244 0.922 1 98.81 81 LEU A O 1
ATOM 585 N N . VAL A 1 82 ? -6.949 0.359 3.02 1 98.69 82 VAL A N 1
ATOM 586 C CA . VAL A 1 82 ? -7.828 -0.778 3.268 1 98.69 82 VAL A CA 1
ATOM 587 C C . VAL A 1 82 ? -9.094 -0.646 2.424 1 98.69 82 VAL A C 1
ATOM 589 O O . VAL A 1 82 ? -9.648 -1.646 1.959 1 98.69 82 VAL A O 1
ATOM 592 N N . SER A 1 83 ? -9.617 0.566 2.279 1 98.75 83 SER A N 1
ATOM 593 C CA . SER A 1 83 ? -10.797 0.776 1.451 1 98.75 83 SER A CA 1
ATOM 594 C C . SER A 1 83 ? -10.531 0.393 -0.001 1 98.75 83 SER A C 1
ATOM 596 O O . SER A 1 83 ? -11.383 -0.209 -0.656 1 98.75 83 SER A O 1
ATOM 598 N N . LEU A 1 84 ? -9.359 0.756 -0.507 1 98.75 84 LEU A N 1
ATOM 599 C CA . LEU A 1 84 ? -8.992 0.352 -1.857 1 98.75 84 LEU A CA 1
ATOM 600 C C . LEU A 1 84 ? -8.945 -1.168 -1.978 1 98.75 84 LEU A C 1
ATOM 602 O O . LEU A 1 84 ? -9.398 -1.729 -2.979 1 98.75 84 LEU A O 1
ATOM 606 N N . ALA A 1 85 ? -8.344 -1.791 -0.946 1 98.5 85 ALA A N 1
ATOM 607 C CA . ALA A 1 85 ? -8.289 -3.25 -0.947 1 98.5 85 ALA A CA 1
ATOM 608 C C . ALA A 1 85 ? -9.688 -3.855 -0.965 1 98.5 85 ALA A C 1
ATOM 610 O O . ALA A 1 85 ? -9.961 -4.785 -1.728 1 98.5 85 ALA A O 1
ATOM 611 N N . LEU A 1 86 ? -10.57 -3.348 -0.147 1 98.62 86 LEU A N 1
ATOM 612 C CA . LEU A 1 86 ? -11.938 -3.848 -0.081 1 98.62 86 LEU A CA 1
ATOM 613 C C . LEU A 1 86 ? -12.656 -3.66 -1.415 1 98.62 86 LEU A C 1
ATOM 615 O O . LEU A 1 86 ? -13.383 -4.543 -1.864 1 98.62 86 LEU A O 1
ATOM 619 N N . VAL A 1 87 ? -12.516 -2.531 -2.053 1 98.56 87 VAL A N 1
ATOM 620 C CA . VAL A 1 87 ? -13.094 -2.277 -3.367 1 98.56 87 VAL A CA 1
ATOM 621 C C . VAL A 1 87 ? -12.578 -3.312 -4.367 1 98.56 87 VAL A C 1
ATOM 623 O O . VAL A 1 87 ? -13.352 -3.846 -5.168 1 98.56 87 VAL A O 1
ATOM 626 N N . GLY A 1 88 ? -11.273 -3.6 -4.324 1 98.44 88 GLY A N 1
ATOM 627 C CA . GLY A 1 88 ? -10.711 -4.621 -5.188 1 98.44 88 GLY A CA 1
ATOM 628 C C . GLY A 1 88 ? -11.367 -5.98 -5.012 1 98.44 88 GLY A C 1
ATOM 629 O O . GLY A 1 88 ? -11.664 -6.664 -5.992 1 98.44 88 GLY A O 1
ATOM 630 N N . ARG A 1 89 ? -11.555 -6.379 -3.789 1 98.56 89 ARG A N 1
ATOM 631 C CA . ARG A 1 89 ? -12.203 -7.66 -3.531 1 98.56 89 ARG A CA 1
ATOM 632 C C . ARG A 1 89 ? -13.648 -7.641 -4.004 1 98.56 89 ARG A C 1
ATOM 634 O O . ARG A 1 89 ? -14.172 -8.656 -4.465 1 98.56 89 ARG A O 1
ATOM 641 N N . LEU A 1 90 ? -14.305 -6.512 -3.848 1 98.38 90 LEU A N 1
ATOM 642 C CA . LEU A 1 90 ? -15.68 -6.391 -4.32 1 98.38 90 LEU A CA 1
ATOM 643 C C . LEU A 1 90 ? -15.742 -6.469 -5.844 1 98.38 90 LEU A C 1
ATOM 645 O O . LEU A 1 90 ? -16.672 -7.047 -6.402 1 98.38 90 LEU A O 1
ATOM 649 N N . ILE A 1 91 ? -14.789 -5.887 -6.508 1 98.38 91 ILE A N 1
ATOM 650 C CA . ILE A 1 91 ? -14.703 -5.992 -7.957 1 98.38 91 ILE A CA 1
ATOM 651 C C . ILE A 1 91 ? -14.57 -7.457 -8.367 1 98.38 91 ILE A C 1
ATOM 653 O O . ILE A 1 91 ? -15.25 -7.922 -9.281 1 98.38 91 ILE A O 1
ATOM 657 N N . THR A 1 92 ? -13.688 -8.164 -7.645 1 98.31 92 THR A N 1
ATOM 658 C CA . THR A 1 92 ? -13.492 -9.578 -7.949 1 98.31 92 THR A CA 1
ATOM 659 C C . THR A 1 92 ? -14.773 -10.367 -7.719 1 98.31 92 THR A C 1
ATOM 661 O O . THR A 1 92 ? -15.156 -11.195 -8.547 1 98.31 92 THR A O 1
ATOM 664 N N . ALA A 1 93 ? -15.422 -10.109 -6.598 1 97.62 93 ALA A N 1
ATOM 665 C CA . ALA A 1 93 ? -16.688 -10.781 -6.297 1 97.62 93 ALA A CA 1
ATOM 666 C C . ALA A 1 93 ? -17.719 -10.523 -7.391 1 97.62 93 ALA A C 1
ATOM 668 O O . ALA A 1 93 ? -18.484 -11.414 -7.754 1 97.62 93 ALA A O 1
ATOM 669 N N . GLY A 1 94 ? -17.781 -9.336 -7.867 1 97.44 94 GLY A N 1
ATOM 670 C CA . GLY A 1 94 ? -18.719 -8.977 -8.922 1 97.44 94 GLY A CA 1
ATOM 671 C C . GLY A 1 94 ? -18.391 -9.609 -10.258 1 97.44 94 GLY A C 1
ATOM 672 O O . GLY A 1 94 ? -19.281 -10.023 -10.992 1 97.44 94 GLY A O 1
ATOM 673 N N . MET A 1 95 ? -17.109 -9.742 -10.562 1 96 95 MET A N 1
ATOM 674 C CA . MET A 1 95 ? -16.672 -10.211 -11.883 1 96 95 MET A CA 1
ATOM 675 C C . MET A 1 95 ? -16.594 -11.727 -11.922 1 96 95 MET A C 1
ATOM 677 O O . MET A 1 95 ? -16.859 -12.344 -12.953 1 96 95 MET A O 1
ATOM 681 N N . GLU A 1 96 ? -16.172 -12.305 -10.75 1 94.12 96 GLU A N 1
ATOM 682 C CA . GLU A 1 96 ? -15.828 -13.719 -10.75 1 94.12 96 GLU A CA 1
ATOM 683 C C . GLU A 1 96 ? -16.734 -14.5 -9.797 1 94.12 96 GLU A C 1
ATOM 685 O O . GLU A 1 96 ? -16.719 -15.734 -9.797 1 94.12 96 GLU A O 1
ATOM 690 N N . GLY A 1 97 ? -17.562 -13.852 -9.094 1 95.31 97 GLY A N 1
ATOM 691 C CA . GLY A 1 97 ? -18.312 -14.5 -8.039 1 95.31 97 GLY A CA 1
ATOM 692 C C . GLY A 1 97 ? -17.609 -14.492 -6.699 1 95.31 97 GLY A C 1
ATOM 693 O O . GLY A 1 97 ? -16.391 -14.25 -6.637 1 95.31 97 GLY A O 1
ATOM 694 N N . LEU A 1 98 ? -18.375 -14.68 -5.629 1 95.31 98 LEU A N 1
ATOM 695 C CA . LEU A 1 98 ? -17.812 -14.68 -4.281 1 95.31 98 LEU A CA 1
ATOM 696 C C . LEU A 1 98 ? -17.344 -16.078 -3.893 1 95.31 98 LEU A C 1
ATOM 698 O O . LEU A 1 98 ? -18.156 -16.984 -3.721 1 95.31 98 LEU A O 1
ATOM 702 N N . ALA A 1 99 ? -16 -16.219 -3.861 1 92.81 99 ALA A N 1
ATOM 703 C CA . ALA A 1 99 ? -15.453 -17.484 -3.393 1 92.81 99 ALA A CA 1
ATOM 704 C C . ALA A 1 99 ? -15.422 -17.547 -1.868 1 92.81 99 ALA A C 1
ATOM 706 O O . ALA A 1 99 ? -15.219 -16.516 -1.208 1 92.81 99 ALA A O 1
ATOM 707 N N . PRO A 1 100 ? -15.57 -18.781 -1.319 1 94.94 100 PRO A N 1
ATOM 708 C CA . PRO A 1 100 ? -15.609 -18.906 0.139 1 94.94 100 PRO A CA 1
ATOM 709 C C . PRO A 1 100 ? -14.344 -18.375 0.813 1 94.94 100 PRO A C 1
ATOM 711 O O . PRO A 1 100 ? -14.414 -17.812 1.903 1 94.94 100 PRO A O 1
ATOM 714 N N . ASP A 1 101 ? -13.266 -18.516 0.193 1 94.94 101 ASP A N 1
ATOM 715 C CA . ASP A 1 101 ? -11.992 -18.125 0.807 1 94.94 101 ASP A CA 1
ATOM 716 C C . ASP A 1 101 ? -11.789 -16.609 0.732 1 94.94 101 ASP A C 1
ATOM 718 O O . ASP A 1 101 ? -10.867 -16.078 1.347 1 94.94 101 ASP A O 1
ATOM 722 N N . MET A 1 102 ? -12.695 -15.891 0.119 1 95.44 102 MET A N 1
ATOM 723 C CA . MET A 1 102 ? -12.625 -14.438 0.024 1 95.44 102 MET A CA 1
ATOM 724 C C . MET A 1 102 ? -13.367 -13.781 1.182 1 95.44 102 MET A C 1
ATOM 726 O O . MET A 1 102 ? -13.164 -12.602 1.468 1 95.44 102 MET A O 1
ATOM 730 N N . VAL A 1 103 ? -14.195 -14.531 1.809 1 96.25 103 VAL A N 1
ATOM 731 C CA . VAL A 1 103 ? -15.141 -13.953 2.758 1 96.25 103 VAL A CA 1
ATOM 732 C C . VAL A 1 103 ? -14.391 -13.422 3.975 1 96.25 103 VAL A C 1
ATOM 734 O O . VAL A 1 103 ? -14.648 -12.297 4.426 1 96.25 103 VAL A O 1
ATOM 737 N N . MET A 1 104 ? -13.461 -14.211 4.43 1 95.69 104 MET A N 1
ATOM 738 C CA . MET A 1 104 ? -12.781 -13.82 5.656 1 95.69 104 MET A CA 1
ATOM 739 C C . MET A 1 104 ? -11.969 -12.539 5.449 1 95.69 104 MET A C 1
ATOM 741 O O . MET A 1 104 ? -12.125 -11.578 6.199 1 95.69 104 MET A O 1
ATOM 745 N N . PRO A 1 105 ? -11.148 -12.508 4.441 1 96.31 105 PRO A N 1
ATOM 746 C CA . PRO A 1 105 ? -10.391 -11.266 4.266 1 96.31 105 PRO A CA 1
ATOM 747 C C . PRO A 1 105 ? -11.289 -10.062 3.99 1 96.31 105 PRO A C 1
ATOM 749 O O . PRO A 1 105 ? -10.977 -8.945 4.414 1 96.31 105 PRO A O 1
ATOM 752 N N . MET A 1 106 ? -12.344 -10.211 3.367 1 97.69 106 MET A N 1
ATOM 753 C CA . MET A 1 106 ? -13.266 -9.109 3.109 1 97.69 106 MET A CA 1
ATOM 754 C C . MET A 1 106 ? -13.906 -8.617 4.402 1 97.69 106 MET A C 1
ATOM 756 O O . MET A 1 106 ? -14.047 -7.41 4.613 1 97.69 106 MET A O 1
ATOM 760 N N . ALA A 1 107 ? -14.297 -9.516 5.238 1 97.69 107 ALA A N 1
ATOM 761 C CA . ALA A 1 107 ? -14.859 -9.148 6.535 1 97.69 107 ALA A CA 1
ATOM 762 C C . ALA A 1 107 ? -13.836 -8.391 7.379 1 97.69 107 ALA A C 1
ATOM 764 O O . ALA A 1 107 ? -14.172 -7.406 8.039 1 97.69 107 ALA A O 1
ATOM 765 N N . VAL A 1 108 ? -12.617 -8.852 7.332 1 96.62 108 VAL A N 1
ATOM 766 C CA . VAL A 1 108 ? -11.539 -8.18 8.055 1 96.62 108 VAL A CA 1
ATOM 767 C C . VAL A 1 108 ? -11.352 -6.766 7.512 1 96.62 108 VAL A C 1
ATOM 769 O O . VAL A 1 108 ? -11.289 -5.801 8.281 1 96.62 108 VAL A O 1
ATOM 772 N N . GLU A 1 109 ? -11.352 -6.633 6.219 1 97.56 109 GLU A N 1
ATOM 773 C CA . GLU A 1 109 ? -11.156 -5.328 5.594 1 97.56 109 GLU A CA 1
ATOM 774 C C . GLU A 1 109 ? -12.305 -4.379 5.934 1 97.56 109 GLU A C 1
ATOM 776 O O . GLU A 1 109 ? -12.07 -3.207 6.246 1 97.56 109 GLU A O 1
ATOM 781 N N . ALA A 1 110 ? -13.484 -4.871 5.891 1 98.19 110 ALA A N 1
ATOM 782 C CA . ALA A 1 110 ? -14.648 -4.055 6.23 1 98.19 110 ALA A CA 1
ATOM 783 C C . ALA A 1 110 ? -14.594 -3.6 7.688 1 98.19 110 ALA A C 1
ATOM 785 O O . ALA A 1 110 ? -14.844 -2.432 7.988 1 98.19 110 ALA A O 1
ATOM 786 N N . THR A 1 111 ? -14.258 -4.523 8.523 1 98 111 THR A N 1
ATOM 787 C CA . THR A 1 111 ? -14.148 -4.207 9.945 1 98 111 THR A CA 1
ATOM 788 C C . THR A 1 111 ? -13.062 -3.168 10.188 1 98 111 THR A C 1
ATOM 790 O O . THR A 1 111 ? -13.273 -2.195 10.914 1 98 111 THR A O 1
ATOM 793 N N . LEU A 1 112 ? -11.922 -3.322 9.562 1 97.94 112 LEU A N 1
ATOM 794 C CA . LEU A 1 112 ? -10.82 -2.371 9.711 1 97.94 112 LEU A CA 1
ATOM 795 C C . LEU A 1 112 ? -11.219 -0.999 9.18 1 97.94 112 LEU A C 1
ATOM 797 O O . LEU A 1 112 ? -10.883 0.025 9.781 1 97.94 112 LEU A O 1
ATOM 801 N N . ALA A 1 113 ? -11.906 -1.009 8.023 1 98.44 113 ALA A N 1
ATOM 802 C CA . ALA A 1 113 ? -12.352 0.26 7.453 1 98.44 113 ALA A CA 1
ATOM 803 C C . ALA A 1 113 ? -13.242 1.018 8.43 1 98.44 113 ALA A C 1
ATOM 805 O O . ALA A 1 113 ? -13.078 2.227 8.617 1 98.44 113 ALA A O 1
ATOM 806 N N . VAL A 1 114 ? -14.133 0.31 9.062 1 98.25 114 VAL A N 1
ATOM 807 C CA . VAL A 1 114 ? -15.055 0.923 10.023 1 98.25 114 VAL A CA 1
ATOM 808 C C . VAL A 1 114 ? -14.273 1.431 11.234 1 98.25 114 VAL A C 1
ATOM 810 O O . VAL A 1 114 ? -14.469 2.566 11.672 1 98.25 114 VAL A O 1
ATOM 813 N N . LEU A 1 115 ? -13.383 0.649 11.75 1 97.69 115 LEU A N 1
ATOM 814 C CA . LEU A 1 115 ? -12.594 1.02 12.922 1 97.69 115 LEU A CA 1
ATOM 815 C C . LEU A 1 115 ? -11.719 2.23 12.617 1 97.69 115 LEU A C 1
ATOM 817 O O . LEU A 1 115 ? -11.609 3.145 13.438 1 97.69 115 LEU A O 1
ATOM 821 N N . LEU A 1 116 ? -11.117 2.223 11.484 1 98.5 116 LEU A N 1
ATOM 822 C CA . LEU A 1 116 ? -10.266 3.34 11.102 1 98.5 116 LEU A CA 1
ATOM 823 C C . LEU A 1 116 ? -11.086 4.602 10.859 1 98.5 116 LEU A C 1
ATOM 825 O O . LEU A 1 116 ? -10.641 5.707 11.172 1 98.5 116 LEU A O 1
ATOM 829 N N . ALA A 1 117 ? -12.281 4.391 10.289 1 98.31 117 ALA A N 1
ATOM 830 C CA . ALA A 1 117 ? -13.172 5.539 10.117 1 98.31 117 ALA A CA 1
ATOM 831 C C . ALA A 1 117 ? -13.547 6.145 11.469 1 98.31 117 ALA A C 1
ATOM 833 O O . ALA A 1 117 ? -13.586 7.371 11.609 1 98.31 117 ALA A O 1
ATOM 834 N N . ILE A 1 118 ? -13.82 5.293 12.414 1 97.38 118 ILE A N 1
ATOM 835 C CA . ILE A 1 118 ? -14.102 5.758 13.773 1 97.38 118 ILE A CA 1
ATOM 836 C C . ILE A 1 118 ? -12.875 6.465 14.336 1 97.38 118 ILE A C 1
ATOM 838 O O . ILE A 1 118 ? -12.992 7.543 14.93 1 97.38 118 ILE A O 1
ATOM 842 N N . GLY A 1 119 ? -11.711 5.867 14.164 1 97 119 GLY A N 1
ATOM 843 C CA . GLY A 1 119 ? -10.477 6.504 14.586 1 97 119 GLY A CA 1
ATOM 844 C C . GLY A 1 119 ? -10.258 7.867 13.961 1 97 119 GLY A C 1
ATOM 845 O O . GLY A 1 119 ? -9.875 8.82 14.641 1 97 119 GLY A O 1
ATOM 846 N N . ARG A 1 120 ? -10.547 7.957 12.633 1 97.06 120 ARG A N 1
ATOM 847 C CA . ARG A 1 120 ? -10.375 9.219 11.914 1 97.06 120 ARG A CA 1
ATOM 848 C C . ARG A 1 120 ? -11.281 10.305 12.484 1 97.06 120 ARG A C 1
ATOM 850 O O . ARG A 1 120 ? -10.93 11.484 12.461 1 97.06 120 ARG A O 1
ATOM 857 N N . ARG A 1 121 ? -12.336 9.945 13.102 1 96.25 121 ARG A N 1
ATOM 858 C CA . ARG A 1 121 ? -13.305 10.906 13.625 1 96.25 121 ARG A CA 1
ATOM 859 C C . ARG A 1 121 ? -13 11.25 15.078 1 96.25 121 ARG A C 1
ATOM 861 O O . ARG A 1 121 ? -13.461 12.273 15.586 1 96.25 121 ARG A O 1
ATOM 868 N N . THR A 1 122 ? -12.219 10.367 15.758 1 95.62 122 THR A N 1
ATOM 869 C CA . THR A 1 122 ? -12.148 10.508 17.203 1 95.62 122 THR A CA 1
ATOM 870 C C . THR A 1 122 ? -10.75 10.922 17.641 1 95.62 122 THR A C 1
ATOM 872 O O . THR A 1 122 ? -10.578 11.508 18.719 1 95.62 122 THR A O 1
ATOM 875 N N . LEU A 1 123 ? -9.781 10.586 16.859 1 94.88 123 LEU A N 1
ATOM 876 C CA . LEU A 1 123 ? -8.43 10.984 17.219 1 94.88 123 LEU A CA 1
ATOM 877 C C . LEU A 1 123 ? -8.25 12.492 17.062 1 94.88 123 LEU A C 1
ATOM 879 O O . LEU A 1 123 ? -9.055 13.156 16.406 1 94.88 123 LEU A O 1
ATOM 883 N N . GLY A 1 124 ? -7.273 12.992 17.734 1 91.75 124 GLY A N 1
ATOM 884 C CA . GLY A 1 124 ? -6.996 14.422 17.703 1 91.75 124 GLY A CA 1
ATOM 885 C C . GLY A 1 124 ? -6.305 14.859 16.422 1 91.75 124 GLY A C 1
ATOM 886 O O . GLY A 1 124 ? -6.246 14.102 15.445 1 91.75 124 GLY A O 1
ATOM 887 N N . THR A 1 125 ? -6.062 16.188 16.25 1 86.94 125 THR A N 1
ATOM 888 C CA . THR A 1 125 ? -5.281 16.75 15.164 1 86.94 125 THR A CA 1
ATOM 889 C C . THR A 1 125 ? -4.07 17.516 15.695 1 86.94 125 THR A C 1
ATOM 891 O O . THR A 1 125 ? -4.156 18.172 16.734 1 86.94 125 THR A O 1
ATOM 894 N N . ARG A 1 126 ? -2.928 17.109 15.156 1 77.38 126 ARG A N 1
ATOM 895 C CA . ARG A 1 126 ? -1.755 17.875 15.57 1 77.38 126 ARG A CA 1
ATOM 896 C C . ARG A 1 126 ? -1.474 19.016 14.594 1 77.38 126 ARG A C 1
ATOM 898 O O . ARG A 1 126 ? -1.745 18.891 13.398 1 77.38 126 ARG A O 1
ATOM 905 N N . MET B 1 1 ? 9.094 28.969 -11.797 1 50.56 1 MET B N 1
ATOM 906 C CA . MET B 1 1 ? 9.102 28 -12.883 1 50.56 1 MET B CA 1
ATOM 907 C C . MET B 1 1 ? 9.719 26.688 -12.422 1 50.56 1 MET B C 1
ATOM 909 O O . MET B 1 1 ? 9.156 25.609 -12.68 1 50.56 1 MET B O 1
ATOM 913 N N . LEU B 1 2 ? 10.844 26.703 -11.727 1 61.03 2 LEU B N 1
ATOM 914 C CA . LEU B 1 2 ? 11.625 25.562 -11.266 1 61.03 2 LEU B CA 1
ATOM 915 C C . LEU B 1 2 ? 10.906 24.828 -10.141 1 61.03 2 LEU B C 1
ATOM 917 O O . LEU B 1 2 ? 11.07 23.609 -9.992 1 61.03 2 LEU B O 1
ATOM 921 N N . ARG B 1 3 ? 9.859 25.578 -9.617 1 75.62 3 ARG B N 1
ATOM 922 C CA . ARG B 1 3 ? 9.188 25 -8.461 1 75.62 3 ARG B CA 1
ATOM 923 C C . ARG B 1 3 ? 8.016 24.125 -8.883 1 75.62 3 ARG B C 1
ATOM 925 O O . ARG B 1 3 ? 7.52 23.312 -8.094 1 75.62 3 ARG B O 1
ATOM 932 N N . LEU B 1 4 ? 7.832 24.281 -10.258 1 90.31 4 LEU B N 1
ATOM 933 C CA . LEU B 1 4 ? 6.688 23.531 -10.766 1 90.31 4 LEU B CA 1
ATOM 934 C C . LEU B 1 4 ? 7.105 22.125 -11.188 1 90.31 4 LEU B C 1
ATOM 936 O O . LEU B 1 4 ? 6.273 21.219 -11.234 1 90.31 4 LEU B O 1
ATOM 940 N N . LEU B 1 5 ? 8.383 21.969 -11.516 1 92.94 5 LEU B N 1
ATOM 941 C CA . LEU B 1 5 ? 8.859 20.719 -12.086 1 92.94 5 LEU B CA 1
ATOM 942 C C . LEU B 1 5 ? 8.703 19.578 -11.094 1 92.94 5 LEU B C 1
ATOM 944 O O . LEU B 1 5 ? 8.109 18.547 -11.414 1 92.94 5 LEU B O 1
ATOM 948 N N . PRO B 1 6 ? 9.133 19.828 -9.891 1 93.94 6 PRO B N 1
ATOM 949 C CA . PRO B 1 6 ? 8.938 18.734 -8.938 1 93.94 6 PRO B CA 1
ATOM 950 C C . PRO B 1 6 ? 7.461 18.422 -8.695 1 93.94 6 PRO B C 1
ATOM 952 O O . PRO B 1 6 ? 7.102 17.25 -8.523 1 93.94 6 PRO B O 1
ATOM 955 N N . ARG B 1 7 ? 6.738 19.375 -8.711 1 95.69 7 ARG B N 1
ATOM 956 C CA . ARG B 1 7 ? 5.305 19.172 -8.523 1 95.69 7 ARG B CA 1
ATOM 957 C C . ARG B 1 7 ? 4.711 18.375 -9.672 1 95.69 7 ARG B C 1
ATOM 959 O O . ARG B 1 7 ? 3.936 17.438 -9.445 1 95.69 7 ARG B O 1
ATOM 966 N N . LEU B 1 8 ? 5.035 18.688 -10.859 1 96.81 8 LEU B N 1
ATOM 967 C CA . LEU B 1 8 ? 4.566 17.984 -12.039 1 96.81 8 LEU B CA 1
ATOM 968 C C . LEU B 1 8 ? 5.07 16.547 -12.047 1 96.81 8 LEU B C 1
ATOM 970 O O . LEU B 1 8 ? 4.344 15.633 -12.445 1 96.81 8 LEU B O 1
ATOM 974 N N . LEU B 1 9 ? 6.281 16.328 -11.641 1 97.25 9 LEU B N 1
ATOM 975 C CA . LEU B 1 9 ? 6.867 14.984 -11.609 1 97.25 9 LEU B CA 1
ATOM 976 C C . LEU B 1 9 ? 6.164 14.109 -10.578 1 97.25 9 LEU B C 1
ATOM 978 O O . LEU B 1 9 ? 5.867 12.945 -10.844 1 97.25 9 LEU B O 1
ATOM 982 N N . VAL B 1 10 ? 5.879 14.68 -9.438 1 98.06 10 VAL B N 1
ATOM 983 C CA . VAL B 1 10 ? 5.141 13.953 -8.406 1 98.06 10 VAL B CA 1
ATOM 984 C C . VAL B 1 10 ? 3.746 13.609 -8.922 1 98.06 10 VAL B C 1
ATOM 986 O O . VAL B 1 10 ? 3.264 12.492 -8.719 1 98.06 10 VAL B O 1
ATOM 989 N N . GLY B 1 11 ? 3.104 14.539 -9.531 1 98.12 11 GLY B N 1
ATOM 990 C CA . GLY B 1 11 ? 1.792 14.297 -10.109 1 98.12 11 GLY B CA 1
ATOM 991 C C . GLY B 1 11 ? 1.803 13.219 -11.18 1 98.12 11 GLY B C 1
ATOM 992 O O . GLY B 1 11 ? 0.911 12.367 -11.219 1 98.12 11 GLY B O 1
ATOM 993 N N . ALA B 1 12 ? 2.783 13.234 -12.078 1 98.06 12 ALA B N 1
ATOM 994 C CA . ALA B 1 12 ? 2.912 12.242 -13.133 1 98.06 12 ALA B CA 1
ATOM 995 C C . ALA B 1 12 ? 3.104 10.844 -12.555 1 98.06 12 ALA B C 1
ATOM 997 O O . ALA B 1 12 ? 2.52 9.875 -13.047 1 98.06 12 ALA B O 1
ATOM 998 N N . LEU B 1 13 ? 3.945 10.812 -11.539 1 97.31 13 LEU B N 1
ATOM 999 C CA . LEU B 1 13 ? 4.141 9.555 -10.836 1 97.31 13 LEU B CA 1
ATOM 1000 C C . LEU B 1 13 ? 2.826 9.039 -10.258 1 97.31 13 LEU B C 1
ATOM 1002 O O . LEU B 1 13 ? 2.549 7.84 -10.297 1 97.31 13 LEU B O 1
ATOM 1006 N N . GLY B 1 14 ? 2.061 9.953 -9.672 1 98.38 14 GLY B N 1
ATOM 1007 C CA . GLY B 1 14 ? 0.755 9.594 -9.141 1 98.38 14 GLY B CA 1
ATOM 1008 C C . GLY B 1 14 ? -0.18 9.031 -10.195 1 98.38 14 GLY B C 1
ATOM 1009 O O . GLY B 1 14 ? -0.846 8.016 -9.969 1 98.38 14 GLY B O 1
ATOM 1010 N N . VAL B 1 15 ? -0.157 9.586 -11.344 1 98.38 15 VAL B N 1
ATOM 1011 C CA . VAL B 1 15 ? -1.013 9.141 -12.438 1 98.38 15 VAL B CA 1
ATOM 1012 C C . VAL B 1 15 ? -0.569 7.758 -12.906 1 98.38 15 VAL B C 1
ATOM 1014 O O . VAL B 1 15 ? -1.401 6.875 -13.133 1 98.38 15 VAL B O 1
ATOM 1017 N N . LEU B 1 16 ? 0.706 7.617 -13.062 1 97.75 16 LEU B N 1
ATOM 1018 C CA . LEU B 1 16 ? 1.229 6.328 -13.492 1 97.75 16 LEU B CA 1
ATOM 1019 C C . LEU B 1 16 ? 0.849 5.227 -12.508 1 97.75 16 LEU B C 1
ATOM 1021 O O . LEU B 1 16 ? 0.454 4.133 -12.914 1 97.75 16 LEU B O 1
ATOM 1025 N N . ALA B 1 17 ? 0.985 5.512 -11.25 1 98.44 17 ALA B N 1
ATOM 1026 C CA . ALA B 1 17 ? 0.63 4.531 -10.227 1 98.44 17 ALA B CA 1
ATOM 1027 C C . ALA B 1 17 ? -0.86 4.207 -10.273 1 98.44 17 ALA B C 1
ATOM 1029 O O . ALA B 1 17 ? -1.259 3.057 -10.07 1 98.44 17 ALA B O 1
ATOM 1030 N N . LEU B 1 18 ? -1.708 5.164 -10.531 1 98.69 18 LEU B N 1
ATOM 1031 C CA . LEU B 1 18 ? -3.146 4.938 -10.602 1 98.69 18 LEU B CA 1
ATOM 1032 C C . LEU B 1 18 ? -3.504 4.129 -11.852 1 98.69 18 LEU B C 1
ATOM 1034 O O . LEU B 1 18 ? -4.473 3.367 -11.844 1 98.69 18 LEU B O 1
ATOM 1038 N N . ILE B 1 19 ? -2.754 4.301 -12.906 1 98.31 19 ILE B N 1
A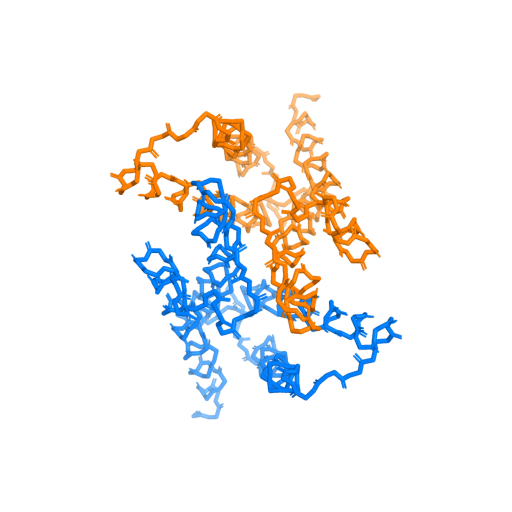TOM 1039 C CA . ILE B 1 19 ? -2.93 3.438 -14.07 1 98.31 19 ILE B CA 1
ATOM 1040 C C . ILE B 1 19 ? -2.664 1.984 -13.68 1 98.31 19 ILE B C 1
ATOM 1042 O O . ILE B 1 19 ? -3.373 1.077 -14.125 1 98.31 19 ILE B O 1
ATOM 1046 N N . GLY B 1 20 ? -1.64 1.759 -12.883 1 97.75 20 GLY B N 1
ATOM 1047 C CA . GLY B 1 20 ? -1.38 0.425 -12.367 1 97.75 20 GLY B CA 1
ATOM 1048 C C . GLY B 1 20 ? -2.541 -0.144 -11.57 1 97.75 20 GLY B C 1
ATOM 1049 O O . GLY B 1 20 ? -2.922 -1.301 -11.758 1 97.75 20 GLY B O 1
ATOM 1050 N N . LEU B 1 21 ? -3.107 0.651 -10.688 1 98.62 21 LEU B N 1
ATOM 1051 C CA . LEU B 1 21 ? -4.293 0.239 -9.953 1 98.62 21 LEU B CA 1
ATOM 1052 C C . LEU B 1 21 ? -5.422 -0.149 -10.898 1 98.62 21 LEU B C 1
ATOM 1054 O O . LEU B 1 21 ? -6.059 -1.19 -10.727 1 98.62 21 LEU B O 1
ATOM 1058 N N . LEU B 1 22 ? -5.645 0.646 -11.883 1 98.44 22 LEU B N 1
ATOM 1059 C CA . LEU B 1 22 ? -6.75 0.414 -12.805 1 98.44 22 LEU B CA 1
ATOM 1060 C C . LEU B 1 22 ? -6.52 -0.857 -13.617 1 98.44 22 LEU B C 1
ATOM 1062 O O . LEU B 1 22 ? -7.461 -1.609 -13.883 1 98.44 22 LEU B O 1
ATOM 1066 N N . ARG B 1 23 ? -5.316 -1.05 -14.023 1 98.38 23 ARG B N 1
ATOM 1067 C CA . ARG B 1 23 ? -5 -2.26 -14.781 1 98.38 23 ARG B CA 1
ATOM 1068 C C . ARG B 1 23 ? -5.219 -3.506 -13.93 1 98.38 23 ARG B C 1
ATOM 1070 O O . ARG B 1 23 ? -5.75 -4.508 -14.414 1 98.38 23 ARG B O 1
ATOM 1077 N N . LEU B 1 24 ? -4.809 -3.441 -12.703 1 98.56 24 LEU B N 1
ATOM 1078 C CA . LEU B 1 24 ? -4.984 -4.578 -11.805 1 98.56 24 LEU B CA 1
ATOM 1079 C C . LEU B 1 24 ? -6.461 -4.809 -11.5 1 98.56 24 LEU B C 1
ATOM 1081 O O . LEU B 1 24 ? -6.906 -5.953 -11.398 1 98.56 24 LEU B O 1
ATOM 1085 N N . TRP B 1 25 ? -7.234 -3.758 -11.398 1 98.56 25 TRP B N 1
ATOM 1086 C CA . TRP B 1 25 ? -8.656 -3.871 -11.117 1 98.56 25 TRP B CA 1
ATOM 1087 C C . TRP B 1 25 ? -9.406 -4.461 -12.305 1 98.56 25 TRP B C 1
ATOM 1089 O O . TRP B 1 25 ? -10.336 -5.254 -12.133 1 98.56 25 TRP B O 1
ATOM 1099 N N . THR B 1 26 ? -8.992 -4.129 -13.484 1 97.75 26 THR B N 1
ATOM 1100 C CA . THR B 1 26 ? -9.758 -4.52 -14.664 1 97.75 26 THR B CA 1
ATOM 1101 C C . THR B 1 26 ? -9.289 -5.875 -15.188 1 97.75 26 THR B C 1
ATOM 1103 O O . THR B 1 26 ? -10.102 -6.773 -15.422 1 97.75 26 THR B O 1
ATOM 1106 N N . ASP B 1 27 ? -8.016 -6.031 -15.352 1 97.25 27 ASP B N 1
ATOM 1107 C CA . ASP B 1 27 ? -7.422 -7.27 -15.852 1 97.25 27 ASP B CA 1
ATOM 1108 C C . ASP B 1 27 ? -6.035 -7.488 -15.25 1 97.25 27 ASP B C 1
ATOM 1110 O O . ASP B 1 27 ? -5.027 -7.094 -15.844 1 97.25 27 ASP B O 1
ATOM 1114 N N . PRO B 1 28 ? -6.055 -8.305 -14.219 1 97.75 28 PRO B N 1
ATOM 1115 C CA . PRO B 1 28 ? -4.805 -8.398 -13.461 1 97.75 28 PRO B CA 1
ATOM 1116 C C . PRO B 1 28 ? -3.789 -9.344 -14.109 1 97.75 28 PRO B C 1
ATOM 1118 O O . PRO B 1 28 ? -2.645 -9.422 -13.656 1 97.75 28 PRO B O 1
ATOM 1121 N N . ALA B 1 29 ? -4.094 -10.031 -15.203 1 95.88 29 ALA B N 1
ATOM 1122 C CA . ALA B 1 29 ? -3.26 -11.102 -15.742 1 95.88 29 ALA B CA 1
ATOM 1123 C C . ALA B 1 29 ? -1.881 -10.578 -16.125 1 95.88 29 ALA B C 1
ATOM 1125 O O . ALA B 1 29 ? -0.863 -11.047 -15.609 1 95.88 29 ALA B O 1
ATOM 1126 N N . ILE B 1 30 ? -1.849 -9.547 -16.922 1 95.88 30 ILE B N 1
ATOM 1127 C CA . ILE B 1 30 ? -0.59 -9.039 -17.469 1 95.88 30 ILE B CA 1
ATOM 1128 C C . ILE B 1 30 ? 0.195 -8.336 -16.359 1 95.88 30 ILE B C 1
ATOM 1130 O O . ILE B 1 30 ? 1.369 -8.641 -16.141 1 95.88 30 ILE B O 1
ATOM 1134 N N . PRO B 1 31 ? -0.427 -7.426 -15.57 1 97.44 31 PRO B N 1
ATOM 1135 C CA . PRO B 1 31 ? 0.343 -6.781 -14.5 1 97.44 31 PRO B CA 1
ATOM 1136 C C . PRO B 1 31 ? 0.868 -7.777 -13.469 1 97.44 31 PRO B C 1
ATOM 1138 O O . PRO B 1 31 ? 1.98 -7.613 -12.961 1 97.44 31 PRO B O 1
ATOM 1141 N N . ALA B 1 32 ? 0.112 -8.773 -13.117 1 97.69 32 ALA B N 1
ATOM 1142 C CA . ALA B 1 32 ? 0.564 -9.789 -12.164 1 97.69 32 ALA B CA 1
ATOM 1143 C C . ALA B 1 32 ? 1.779 -10.539 -12.703 1 97.69 32 ALA B C 1
ATOM 1145 O O . ALA B 1 32 ? 2.74 -10.781 -11.969 1 97.69 32 ALA B O 1
ATOM 1146 N N . ALA B 1 33 ? 1.726 -10.953 -13.969 1 95.94 33 ALA B N 1
ATOM 1147 C CA . ALA B 1 33 ? 2.846 -11.656 -14.594 1 95.94 33 ALA B CA 1
ATOM 1148 C C . ALA B 1 33 ? 4.09 -10.773 -14.641 1 95.94 33 ALA B C 1
ATOM 1150 O O . ALA B 1 33 ? 5.207 -11.25 -14.445 1 95.94 33 ALA B O 1
ATOM 1151 N N . THR B 1 34 ? 3.893 -9.477 -14.883 1 95.81 34 THR B N 1
ATOM 1152 C CA . THR B 1 34 ? 4.992 -8.523 -14.93 1 95.81 34 THR B CA 1
ATOM 1153 C C . THR B 1 34 ? 5.641 -8.367 -13.562 1 95.81 34 THR B C 1
ATOM 1155 O O . THR B 1 34 ? 6.832 -8.062 -13.461 1 95.81 34 THR B O 1
ATOM 1158 N N . LEU B 1 35 ? 4.898 -8.656 -12.547 1 96.69 35 LEU B N 1
ATOM 1159 C CA . LEU B 1 35 ? 5.387 -8.555 -11.172 1 96.69 35 LEU B CA 1
ATOM 1160 C C . LEU B 1 35 ? 5.879 -9.906 -10.664 1 96.69 35 LEU B C 1
ATOM 1162 O O . LEU B 1 35 ? 6.355 -10.016 -9.531 1 96.69 35 LEU B O 1
ATOM 1166 N N . GLY B 1 36 ? 5.695 -10.891 -11.484 1 97.5 36 GLY B N 1
ATOM 1167 C CA . GLY B 1 36 ? 6.137 -12.219 -11.102 1 97.5 36 GLY B CA 1
ATOM 1168 C C . GLY B 1 36 ? 5.191 -12.906 -10.125 1 97.5 36 GLY B C 1
ATOM 1169 O O . GLY B 1 36 ? 5.625 -13.695 -9.281 1 97.5 36 GLY B O 1
ATOM 1170 N N . LEU B 1 37 ? 3.922 -12.617 -10.234 1 98.31 37 LEU B N 1
ATOM 1171 C CA . LEU B 1 37 ? 2.947 -13.211 -9.328 1 98.31 37 LEU B CA 1
ATOM 1172 C C . LEU B 1 37 ? 1.928 -14.039 -10.094 1 98.31 37 LEU B C 1
ATOM 1174 O O . LEU B 1 37 ? 1.51 -13.664 -11.188 1 98.31 37 LEU B O 1
ATOM 1178 N N . SER B 1 38 ? 1.554 -15.148 -9.469 1 98.12 38 SER B N 1
ATOM 1179 C CA . SER B 1 38 ? 0.453 -15.969 -9.977 1 98.12 38 SER B CA 1
ATOM 1180 C C . SER B 1 38 ? -0.642 -16.125 -8.93 1 98.12 38 SER B C 1
ATOM 1182 O O . SER B 1 38 ? -0.358 -16.453 -7.773 1 98.12 38 SER B O 1
ATOM 1184 N N . PRO B 1 39 ? -1.871 -15.828 -9.367 1 97.56 39 PRO B N 1
ATOM 1185 C CA . PRO B 1 39 ? -2.979 -16.016 -8.422 1 97.56 39 PRO B CA 1
ATOM 1186 C C . PRO B 1 39 ? -3.402 -17.484 -8.297 1 97.56 39 PRO B C 1
ATOM 1188 O O . PRO B 1 39 ? -3.383 -18.219 -9.289 1 97.56 39 PRO B O 1
ATOM 1191 N N . ILE B 1 40 ? -3.703 -17.859 -7.09 1 96.19 40 ILE B N 1
ATOM 1192 C CA . ILE B 1 40 ? -4.281 -19.156 -6.809 1 96.19 40 ILE B CA 1
ATOM 1193 C C . ILE B 1 40 ? -5.785 -19.031 -6.582 1 96.19 40 ILE B C 1
ATOM 1195 O O . ILE B 1 40 ? -6.219 -18.594 -5.516 1 96.19 40 ILE B O 1
ATOM 1199 N N . GLY B 1 41 ? -6.594 -19.297 -7.59 1 93.44 41 GLY B N 1
ATOM 1200 C CA . GLY B 1 41 ? -8.039 -19.25 -7.492 1 93.44 41 GLY B CA 1
ATOM 1201 C C . GLY B 1 41 ? -8.578 -17.844 -7.324 1 93.44 41 GLY B C 1
ATOM 1202 O O . GLY B 1 41 ? -7.934 -16.859 -7.719 1 93.44 41 GLY B O 1
ATOM 1203 N N . GLY B 1 42 ? -9.828 -17.75 -6.926 1 94.5 42 GLY B N 1
ATOM 1204 C CA . GLY B 1 42 ? -10.516 -16.484 -6.734 1 94.5 42 GLY B CA 1
ATOM 1205 C C . GLY B 1 42 ? -9.883 -15.625 -5.656 1 94.5 42 GLY B C 1
ATOM 1206 O O . GLY B 1 42 ? -9.844 -14.398 -5.777 1 94.5 42 GLY B O 1
ATOM 1207 N N . LEU B 1 43 ? -9.359 -16.312 -4.629 1 96.12 43 LEU B N 1
ATOM 1208 C CA . LEU B 1 43 ? -8.688 -15.594 -3.555 1 96.12 43 LEU B CA 1
ATOM 1209 C C . LEU B 1 43 ? -7.477 -14.828 -4.09 1 96.12 43 LEU B C 1
ATOM 1211 O O . LEU B 1 43 ? -7.27 -13.664 -3.734 1 96.12 43 LEU B O 1
ATOM 1215 N N . GLY B 1 44 ? -6.695 -15.523 -4.883 1 97.62 44 GLY B N 1
ATOM 1216 C CA . GLY B 1 44 ? -5.52 -14.891 -5.457 1 97.62 44 GLY B CA 1
ATOM 1217 C C . GLY B 1 44 ? -5.863 -13.734 -6.379 1 97.62 44 GLY B C 1
ATOM 1218 O O . GLY B 1 44 ? -5.203 -12.688 -6.348 1 97.62 44 GLY B O 1
ATOM 1219 N N . LEU B 1 45 ? -6.867 -13.906 -7.211 1 97.44 45 LEU B N 1
ATOM 1220 C CA . LEU B 1 45 ? -7.328 -12.836 -8.086 1 97.44 45 LEU B CA 1
ATOM 1221 C C . LEU B 1 45 ? -7.809 -11.633 -7.273 1 97.44 45 LEU B C 1
ATOM 1223 O O . LEU B 1 45 ? -7.527 -10.484 -7.621 1 97.44 45 LEU B O 1
ATOM 1227 N N . ALA B 1 46 ? -8.539 -11.977 -6.242 1 98.31 46 ALA B N 1
ATOM 1228 C CA . ALA B 1 46 ? -9.031 -10.914 -5.363 1 98.31 46 ALA B CA 1
ATOM 1229 C C . ALA B 1 46 ? -7.875 -10.172 -4.699 1 98.31 46 ALA B C 1
ATOM 1231 O O . ALA B 1 46 ? -7.918 -8.953 -4.547 1 98.31 46 ALA B O 1
ATOM 1232 N N . THR B 1 47 ? -6.848 -10.914 -4.27 1 98.38 47 THR B N 1
ATOM 1233 C CA . THR B 1 47 ? -5.695 -10.312 -3.615 1 98.38 47 THR B CA 1
ATOM 1234 C C . THR B 1 47 ? -4.934 -9.406 -4.582 1 98.38 47 THR B C 1
ATOM 1236 O O . THR B 1 47 ? -4.449 -8.344 -4.191 1 98.38 47 THR B O 1
ATOM 1239 N N . LEU B 1 48 ? -4.816 -9.789 -5.836 1 98.62 48 LEU B N 1
ATOM 1240 C CA . LEU B 1 48 ? -4.188 -8.93 -6.832 1 98.62 48 LEU B CA 1
ATOM 1241 C C . LEU B 1 48 ? -4.938 -7.609 -6.961 1 98.62 48 LEU B C 1
ATOM 1243 O O . LEU B 1 48 ? -4.32 -6.543 -6.969 1 98.62 48 LEU B O 1
ATOM 1247 N N . ARG B 1 49 ? -6.258 -7.676 -6.984 1 98.69 49 ARG B N 1
ATOM 1248 C CA . ARG B 1 49 ? -7.082 -6.48 -7.133 1 98.69 49 ARG B CA 1
ATOM 1249 C C . ARG B 1 49 ? -7.16 -5.699 -5.824 1 98.69 49 ARG B C 1
ATOM 1251 O O . ARG B 1 49 ? -7.539 -4.527 -5.816 1 98.69 49 ARG B O 1
ATOM 1258 N N . ALA B 1 50 ? -6.848 -6.312 -4.719 1 98.44 50 ALA B N 1
ATOM 1259 C CA . ALA B 1 50 ? -6.965 -5.688 -3.402 1 98.44 50 ALA B CA 1
ATOM 1260 C C . ALA B 1 50 ? -5.609 -5.18 -2.916 1 98.44 50 ALA B C 1
ATOM 1262 O O . ALA B 1 50 ? -5.273 -4.008 -3.117 1 98.44 50 ALA B O 1
ATOM 1263 N N . ASP B 1 51 ? -4.727 -6.031 -2.4 1 98.19 51 ASP B N 1
ATOM 1264 C CA . ASP B 1 51 ? -3.498 -5.645 -1.714 1 98.19 51 ASP B CA 1
ATOM 1265 C C . ASP B 1 51 ? -2.459 -5.117 -2.701 1 98.19 51 ASP B C 1
ATOM 1267 O O . ASP B 1 51 ? -1.816 -4.098 -2.449 1 98.19 51 ASP B O 1
ATOM 1271 N N . VAL B 1 52 ? -2.316 -5.824 -3.855 1 98.62 52 VAL B N 1
ATOM 1272 C CA . VAL B 1 52 ? -1.32 -5.395 -4.832 1 98.62 52 VAL B CA 1
ATOM 1273 C C . VAL B 1 52 ? -1.774 -4.102 -5.5 1 98.62 52 VAL B C 1
ATOM 1275 O O . VAL B 1 52 ? -1.023 -3.123 -5.551 1 98.62 52 VAL B O 1
ATOM 1278 N N . ALA B 1 53 ? -2.998 -4.133 -5.996 1 98.81 53 ALA B N 1
ATOM 1279 C CA . ALA B 1 53 ? -3.549 -2.916 -6.594 1 98.81 53 ALA B CA 1
ATOM 1280 C C . ALA B 1 53 ? -3.6 -1.781 -5.574 1 98.81 53 ALA B C 1
ATOM 1282 O O . ALA B 1 53 ? -3.377 -0.619 -5.918 1 98.81 53 ALA B O 1
ATOM 1283 N N . GLY B 1 54 ? -3.938 -2.1 -4.363 1 98.75 54 GLY B N 1
ATOM 1284 C CA . GLY B 1 54 ? -4.027 -1.102 -3.309 1 98.75 54 GLY B CA 1
ATOM 1285 C C . GLY B 1 54 ? -2.715 -0.392 -3.045 1 98.75 54 GLY B C 1
ATOM 1286 O O . GLY B 1 54 ? -2.699 0.799 -2.727 1 98.75 54 GLY B O 1
ATOM 1287 N N . PHE B 1 55 ? -1.648 -1.119 -3.119 1 98.75 55 PHE B N 1
ATOM 1288 C CA . PHE B 1 55 ? -0.333 -0.507 -2.967 1 98.75 55 PHE B CA 1
ATOM 1289 C C . PHE B 1 55 ? -0.123 0.586 -4.008 1 98.75 55 PHE B C 1
ATOM 1291 O O . PHE B 1 55 ? 0.24 1.714 -3.666 1 98.75 55 PHE B O 1
ATOM 1298 N N . PHE B 1 56 ? -0.404 0.284 -5.285 1 98.69 56 PHE B N 1
ATOM 1299 C CA . PHE B 1 56 ? -0.302 1.257 -6.363 1 98.69 56 PHE B CA 1
ATOM 1300 C C . PHE B 1 56 ? -1.315 2.379 -6.18 1 98.69 56 PHE B C 1
ATOM 1302 O O . PHE B 1 56 ? -1.008 3.547 -6.426 1 98.69 56 PHE B O 1
ATOM 1309 N N . GLY B 1 57 ? -2.461 2.004 -5.766 1 98.81 57 GLY B N 1
ATOM 1310 C CA . GLY B 1 57 ? -3.5 2.992 -5.523 1 98.81 57 GLY B CA 1
ATOM 1311 C C . GLY B 1 57 ? -3.135 3.986 -4.438 1 98.81 57 GLY B C 1
ATOM 1312 O O . GLY B 1 57 ? -3.365 5.188 -4.586 1 98.81 57 GLY B O 1
ATOM 1313 N N . GLY B 1 58 ? -2.664 3.453 -3.287 1 98.69 58 GLY B N 1
ATOM 1314 C CA . GLY B 1 58 ? -2.205 4.328 -2.219 1 98.69 58 GLY B CA 1
ATOM 1315 C C . GLY B 1 58 ? -1.1 5.27 -2.652 1 98.69 58 GLY B C 1
ATOM 1316 O O . GLY B 1 58 ? -1.177 6.477 -2.414 1 98.69 58 GLY B O 1
ATOM 1317 N N . MET B 1 59 ? -0.121 4.715 -3.33 1 98.56 59 MET B N 1
ATOM 1318 C CA . MET B 1 59 ? 0.961 5.539 -3.857 1 98.56 59 MET B CA 1
ATOM 1319 C C . MET B 1 59 ? 0.418 6.617 -4.789 1 98.56 59 MET B C 1
ATOM 1321 O O . MET B 1 59 ? 0.754 7.797 -4.645 1 98.56 59 MET B O 1
ATOM 1325 N N . GLY B 1 60 ? -0.415 6.215 -5.68 1 98.69 60 GLY B N 1
ATOM 1326 C CA . GLY B 1 60 ? -0.918 7.121 -6.695 1 98.69 60 GLY B CA 1
ATOM 1327 C C . GLY B 1 60 ? -1.831 8.195 -6.141 1 98.69 60 GLY B C 1
ATOM 1328 O O . GLY B 1 60 ? -1.716 9.367 -6.508 1 98.69 60 GLY B O 1
ATOM 1329 N N . ALA B 1 61 ? -2.74 7.82 -5.305 1 98.75 61 ALA B N 1
ATOM 1330 C CA . ALA B 1 61 ? -3.717 8.758 -4.75 1 98.75 61 ALA B CA 1
ATOM 1331 C C . ALA B 1 61 ? -3.027 9.875 -3.973 1 98.75 61 ALA B C 1
ATOM 1333 O O . ALA B 1 61 ? -3.334 11.055 -4.164 1 98.75 61 ALA B O 1
ATOM 1334 N N . PHE B 1 62 ? -2.076 9.508 -3.146 1 98.81 62 PHE B N 1
ATOM 1335 C CA . PHE B 1 62 ? -1.465 10.516 -2.287 1 98.81 62 PHE B CA 1
ATOM 1336 C C . PHE B 1 62 ? -0.432 11.328 -3.057 1 98.81 62 PHE B C 1
ATOM 1338 O O . PHE B 1 62 ? -0.248 12.523 -2.791 1 98.81 62 PHE B O 1
ATOM 1345 N N . ALA B 1 63 ? 0.255 10.664 -4.023 1 98.81 63 ALA B N 1
ATOM 1346 C CA . ALA B 1 63 ? 1.146 11.445 -4.879 1 98.81 63 ALA B CA 1
ATOM 1347 C C . ALA B 1 63 ? 0.363 12.469 -5.695 1 98.81 63 ALA B C 1
ATOM 1349 O O . ALA B 1 63 ? 0.772 13.633 -5.809 1 98.81 63 ALA B O 1
ATOM 1350 N N . LEU B 1 64 ? -0.706 12.039 -6.25 1 98.62 64 LEU B N 1
ATOM 1351 C CA . LEU B 1 64 ? -1.519 12.953 -7.047 1 98.62 64 LEU B CA 1
ATOM 1352 C C . LEU B 1 64 ? -2.104 14.062 -6.176 1 98.62 64 LEU B C 1
ATOM 1354 O O . LEU B 1 64 ? -2.096 15.234 -6.566 1 98.62 64 LEU B O 1
ATOM 1358 N N . ALA B 1 65 ? -2.645 13.688 -5.035 1 98.31 65 ALA B N 1
ATOM 1359 C CA . ALA B 1 65 ? -3.17 14.688 -4.105 1 98.31 65 ALA B CA 1
ATOM 1360 C C . ALA B 1 65 ? -2.092 15.695 -3.713 1 98.31 65 ALA B C 1
ATOM 1362 O O . ALA B 1 65 ? -2.367 16.891 -3.594 1 98.31 65 ALA B O 1
ATOM 1363 N N . ALA B 1 66 ? -0.875 15.156 -3.459 1 98.19 66 ALA B N 1
ATOM 1364 C CA . ALA B 1 66 ? 0.238 16.031 -3.109 1 98.19 66 ALA B CA 1
ATOM 1365 C C . ALA B 1 66 ? 0.503 17.047 -4.215 1 98.19 66 ALA B C 1
ATOM 1367 O O . ALA B 1 66 ? 0.712 18.234 -3.939 1 98.19 66 ALA B O 1
ATOM 1368 N N . ALA B 1 67 ? 0.492 16.578 -5.371 1 97.88 67 ALA B N 1
ATOM 1369 C CA . ALA B 1 67 ? 0.764 17.453 -6.512 1 97.88 67 ALA B CA 1
ATOM 1370 C C . ALA B 1 67 ? -0.347 18.484 -6.688 1 97.88 67 ALA B C 1
ATOM 1372 O O . ALA B 1 67 ? -0.075 19.672 -6.898 1 97.88 67 ALA B O 1
ATOM 1373 N N . ILE B 1 68 ? -1.591 18.078 -6.598 1 97.44 68 ILE B N 1
ATOM 1374 C CA . ILE B 1 68 ? -2.746 18.953 -6.812 1 97.44 68 ILE B CA 1
ATOM 1375 C C . ILE B 1 68 ? -2.818 20 -5.707 1 97.44 68 ILE B C 1
ATOM 1377 O O . ILE B 1 68 ? -3.078 21.172 -5.977 1 97.44 68 ILE B O 1
ATOM 1381 N N . ARG B 1 69 ? -2.5 19.594 -4.469 1 97 69 ARG B N 1
ATOM 1382 C CA . ARG B 1 69 ? -2.666 20.484 -3.324 1 97 69 ARG B CA 1
ATOM 1383 C C . ARG B 1 69 ? -1.363 21.203 -3.004 1 97 69 ARG B C 1
ATOM 1385 O O . ARG B 1 69 ? -1.324 22.062 -2.115 1 97 69 ARG B O 1
ATOM 1392 N N . ASN B 1 70 ? -0.343 20.844 -3.697 1 96.38 70 ASN B N 1
ATOM 1393 C CA . ASN B 1 70 ? 0.974 21.391 -3.381 1 96.38 70 ASN B CA 1
ATOM 1394 C C . ASN B 1 70 ? 1.299 21.234 -1.897 1 96.38 70 ASN B C 1
ATOM 1396 O O . ASN B 1 70 ? 1.594 22.219 -1.22 1 96.38 70 ASN B O 1
ATOM 1400 N N . ASP B 1 71 ? 1.222 20.031 -1.408 1 97.19 71 ASP B N 1
ATOM 1401 C CA . ASP B 1 71 ? 1.393 19.734 0.011 1 97.19 71 ASP B CA 1
ATOM 1402 C C . ASP B 1 71 ? 2.432 18.625 0.221 1 97.19 71 ASP B C 1
ATOM 1404 O O . ASP B 1 71 ? 2.154 17.453 -0.021 1 97.19 71 ASP B O 1
ATOM 1408 N N . ARG B 1 72 ? 3.582 19.016 0.796 1 96.62 72 ARG B N 1
ATOM 1409 C CA . ARG B 1 72 ? 4.707 18.094 0.964 1 96.62 72 ARG B CA 1
ATOM 1410 C C . ARG B 1 72 ? 4.387 17.016 1.986 1 96.62 72 ARG B C 1
ATOM 1412 O O . ARG B 1 72 ? 4.977 15.93 1.957 1 96.62 72 ARG B O 1
ATOM 1419 N N . ARG B 1 73 ? 3.441 17.219 2.842 1 96.5 73 ARG B N 1
ATOM 1420 C CA . ARG B 1 73 ? 3.062 16.203 3.828 1 96.5 73 ARG B CA 1
ATOM 1421 C C . ARG B 1 73 ? 2.451 14.977 3.152 1 96.5 73 ARG B C 1
ATOM 1423 O O . ARG B 1 73 ? 2.672 13.852 3.59 1 96.5 73 ARG B O 1
ATOM 1430 N N . LEU B 1 74 ? 1.71 15.234 2.146 1 98.06 74 LEU B N 1
ATOM 1431 C CA . LEU B 1 74 ? 1.065 14.148 1.413 1 98.06 74 LEU B CA 1
ATOM 1432 C C . LEU B 1 74 ? 2.094 13.328 0.638 1 98.06 74 LEU B C 1
ATOM 1434 O O . LEU B 1 74 ? 1.86 12.156 0.337 1 98.06 74 LEU B O 1
ATOM 1438 N N . VAL B 1 75 ? 3.287 13.898 0.33 1 98.62 75 VAL B N 1
ATOM 1439 C CA . VAL B 1 75 ? 4.34 13.211 -0.404 1 98.62 75 VAL B CA 1
ATOM 1440 C C . VAL B 1 75 ? 4.938 12.102 0.467 1 98.62 75 VAL B C 1
ATOM 1442 O O . VAL B 1 75 ? 5.461 11.109 -0.047 1 98.62 75 VAL B O 1
ATOM 1445 N N . THR B 1 76 ? 4.812 12.289 1.763 1 98.5 76 THR B N 1
ATOM 1446 C CA . THR B 1 76 ? 5.41 11.344 2.705 1 98.5 76 THR B CA 1
ATOM 1447 C C . THR B 1 76 ? 4.844 9.945 2.498 1 98.5 76 THR B C 1
ATOM 1449 O O . THR B 1 76 ? 5.562 8.953 2.627 1 98.5 76 THR B O 1
ATOM 1452 N N . VAL B 1 77 ? 3.602 9.844 2.107 1 98.75 77 VAL B N 1
ATOM 1453 C CA . VAL B 1 77 ? 2.924 8.555 2.014 1 98.75 77 VAL B CA 1
ATOM 1454 C C . VAL B 1 77 ? 3.512 7.742 0.861 1 98.75 77 VAL B C 1
ATOM 1456 O O . VAL B 1 77 ? 4.027 6.641 1.068 1 98.75 77 VAL B O 1
ATOM 1459 N N . PRO B 1 78 ? 3.484 8.305 -0.373 1 98.81 78 PRO B N 1
ATOM 1460 C CA . PRO B 1 78 ? 4.09 7.516 -1.447 1 98.81 78 PRO B CA 1
ATOM 1461 C C . PRO B 1 78 ? 5.59 7.301 -1.251 1 98.81 78 PRO B C 1
ATOM 1463 O O . PRO B 1 78 ? 6.133 6.277 -1.671 1 98.81 78 PRO B O 1
ATOM 1466 N N . LEU B 1 79 ? 6.301 8.234 -0.615 1 98.81 79 LEU B N 1
ATOM 1467 C CA . LEU B 1 79 ? 7.719 8.055 -0.328 1 98.81 79 LEU B CA 1
ATOM 1468 C C . LEU B 1 79 ? 7.941 6.867 0.601 1 98.81 79 LEU B C 1
ATOM 1470 O O . LEU B 1 79 ? 8.852 6.062 0.379 1 98.81 79 LEU B O 1
ATOM 1474 N N . VAL B 1 80 ? 7.148 6.746 1.637 1 98.81 80 VAL B N 1
ATOM 1475 C CA . VAL B 1 80 ? 7.258 5.633 2.574 1 98.81 80 VAL B CA 1
ATOM 1476 C C . VAL B 1 80 ? 6.926 4.324 1.861 1 98.81 80 VAL B C 1
ATOM 1478 O O . VAL B 1 80 ? 7.648 3.336 2.002 1 98.81 80 VAL B O 1
ATOM 1481 N N . LEU B 1 81 ? 5.902 4.301 1.046 1 98.81 81 LEU B N 1
ATOM 1482 C CA . LEU B 1 81 ? 5.473 3.084 0.364 1 98.81 81 LEU B CA 1
ATOM 1483 C C . LEU B 1 81 ? 6.562 2.578 -0.578 1 98.81 81 LEU B C 1
ATOM 1485 O O . LEU B 1 81 ? 6.961 1.414 -0.503 1 98.81 81 LEU B O 1
ATOM 1489 N N . VAL B 1 82 ? 7.074 3.436 -1.386 1 98.69 82 VAL B N 1
ATOM 1490 C CA . VAL B 1 82 ? 8.07 3.004 -2.363 1 98.69 82 VAL B CA 1
ATOM 1491 C C . VAL B 1 82 ? 9.352 2.596 -1.647 1 98.69 82 VAL B C 1
ATOM 1493 O O . VAL B 1 82 ? 10.039 1.668 -2.076 1 98.69 82 VAL B O 1
ATOM 1496 N N . SER B 1 83 ? 9.734 3.316 -0.605 1 98.75 83 SER B N 1
ATOM 1497 C CA . SER B 1 83 ? 10.93 2.959 0.159 1 98.75 83 SER B CA 1
ATOM 1498 C C . SER B 1 83 ? 10.789 1.577 0.788 1 98.75 83 SER B C 1
ATOM 1500 O O . SER B 1 83 ? 11.742 0.796 0.802 1 98.75 83 SER B O 1
ATOM 1502 N N . LEU B 1 84 ? 9.609 1.291 1.323 1 98.75 84 LEU B N 1
ATOM 1503 C CA . LEU B 1 84 ? 9.359 -0.04 1.866 1 98.75 84 LEU B CA 1
ATOM 1504 C C . LEU B 1 84 ? 9.5 -1.104 0.784 1 98.75 84 LEU B C 1
ATOM 1506 O O . LEU B 1 84 ? 10.078 -2.168 1.026 1 98.75 84 LEU B O 1
ATOM 1510 N N . ALA B 1 85 ? 8.93 -0.794 -0.384 1 98.5 85 ALA B N 1
ATOM 1511 C CA . ALA B 1 85 ? 9.039 -1.731 -1.499 1 98.5 85 ALA B CA 1
ATOM 1512 C C . ALA B 1 85 ? 10.5 -1.965 -1.874 1 98.5 85 ALA B C 1
ATOM 1514 O O . ALA B 1 85 ? 10.922 -3.105 -2.076 1 98.5 85 ALA B O 1
ATOM 1515 N N . LEU B 1 86 ? 11.273 -0.904 -1.964 1 98.62 86 LEU B N 1
ATOM 1516 C CA . LEU B 1 86 ? 12.688 -1.012 -2.314 1 98.62 86 LEU B CA 1
ATOM 1517 C C . LEU B 1 86 ? 13.445 -1.825 -1.271 1 98.62 86 LEU B C 1
ATOM 1519 O O . LEU B 1 86 ? 14.297 -2.646 -1.617 1 98.62 86 LEU B O 1
ATOM 1523 N N . VAL B 1 87 ? 13.203 -1.61 -0.003 1 98.56 87 VAL B N 1
ATOM 1524 C CA . VAL B 1 87 ? 13.828 -2.383 1.068 1 98.56 87 VAL B CA 1
ATOM 1525 C C . VAL B 1 87 ? 13.492 -3.865 0.896 1 98.56 87 VAL B C 1
ATOM 1527 O O . VAL B 1 87 ? 14.367 -4.723 1.048 1 98.56 87 VAL B O 1
ATOM 1530 N N . GLY B 1 88 ? 12.234 -4.168 0.564 1 98.44 88 GLY B N 1
ATOM 1531 C CA . GLY B 1 88 ? 11.844 -5.547 0.311 1 98.44 88 GLY B CA 1
ATOM 1532 C C . GLY B 1 88 ? 12.641 -6.199 -0.803 1 98.44 88 GLY B C 1
ATOM 1533 O O . GLY B 1 88 ? 13.062 -7.348 -0.677 1 98.44 88 GLY B O 1
ATOM 1534 N N . ARG B 1 89 ? 12.805 -5.496 -1.874 1 98.5 89 ARG B N 1
ATOM 1535 C CA . ARG B 1 89 ? 13.586 -6.039 -2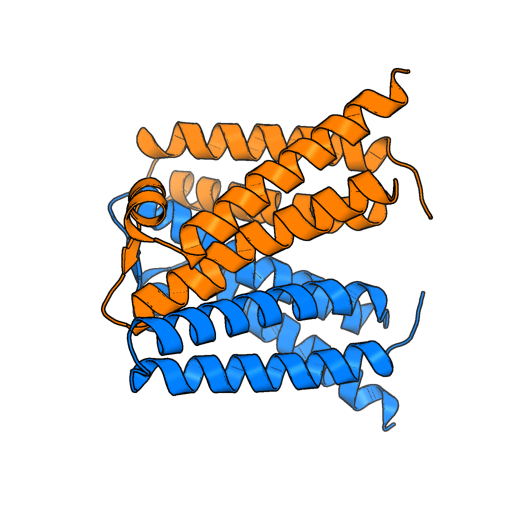.98 1 98.5 89 ARG B CA 1
ATOM 1536 C C . ARG B 1 89 ? 15.047 -6.219 -2.582 1 98.5 89 ARG B C 1
ATOM 1538 O O . ARG B 1 89 ? 15.703 -7.16 -3.027 1 98.5 89 ARG B O 1
ATOM 1545 N N . LEU B 1 90 ? 15.555 -5.305 -1.789 1 98.38 90 LEU B N 1
ATOM 1546 C CA . LEU B 1 90 ? 16.922 -5.426 -1.312 1 98.38 90 LEU B CA 1
ATOM 1547 C C . LEU B 1 90 ? 17.078 -6.633 -0.391 1 98.38 90 LEU B C 1
ATOM 1549 O O . LEU B 1 90 ? 18.109 -7.312 -0.416 1 98.38 90 LEU B O 1
ATOM 1553 N N . ILE B 1 91 ? 16.109 -6.883 0.427 1 98.38 91 ILE B N 1
ATOM 1554 C CA . ILE B 1 91 ? 16.109 -8.062 1.279 1 98.38 91 ILE B CA 1
ATOM 1555 C C . ILE B 1 91 ? 16.172 -9.32 0.416 1 98.38 91 ILE B C 1
ATOM 1557 O O . ILE B 1 91 ? 16.953 -10.234 0.691 1 98.38 91 ILE B O 1
ATOM 1561 N N . THR B 1 92 ? 15.336 -9.32 -0.639 1 98.31 92 THR B N 1
ATOM 1562 C CA . THR B 1 92 ? 15.328 -10.477 -1.528 1 98.31 92 THR B CA 1
ATOM 1563 C C . THR B 1 92 ? 16.688 -10.648 -2.207 1 98.31 92 THR B C 1
ATOM 1565 O O . THR B 1 92 ? 17.203 -11.766 -2.287 1 98.31 92 THR B O 1
ATOM 1568 N N . ALA B 1 93 ? 17.219 -9.555 -2.699 1 97.62 93 ALA B N 1
ATOM 1569 C CA . ALA B 1 93 ? 18.531 -9.609 -3.338 1 97.62 93 ALA B CA 1
ATOM 1570 C C . ALA B 1 93 ? 19.594 -10.156 -2.381 1 97.62 93 ALA B C 1
ATOM 1572 O O . ALA B 1 93 ? 20.484 -10.914 -2.787 1 97.62 93 ALA B O 1
ATOM 1573 N N . GLY B 1 94 ? 19.531 -9.773 -1.155 1 97.5 94 GLY B N 1
ATOM 1574 C CA . GLY B 1 94 ? 20.469 -10.242 -0.158 1 97.5 94 GLY B CA 1
ATOM 1575 C C . GLY B 1 94 ? 20.281 -11.711 0.201 1 97.5 94 GLY B C 1
ATOM 1576 O O . GLY B 1 94 ? 21.266 -12.43 0.407 1 97.5 94 GLY B O 1
ATOM 1577 N N . MET B 1 95 ? 19.078 -12.172 0.227 1 96 95 MET B N 1
ATOM 1578 C CA . MET B 1 95 ? 18.766 -13.523 0.697 1 96 95 MET B CA 1
ATOM 1579 C C . MET B 1 95 ? 18.859 -14.531 -0.444 1 96 95 MET B C 1
ATOM 1581 O O . MET B 1 95 ? 19.234 -15.68 -0.232 1 96 95 MET B O 1
ATOM 1585 N N . GLU B 1 96 ? 18.453 -14.047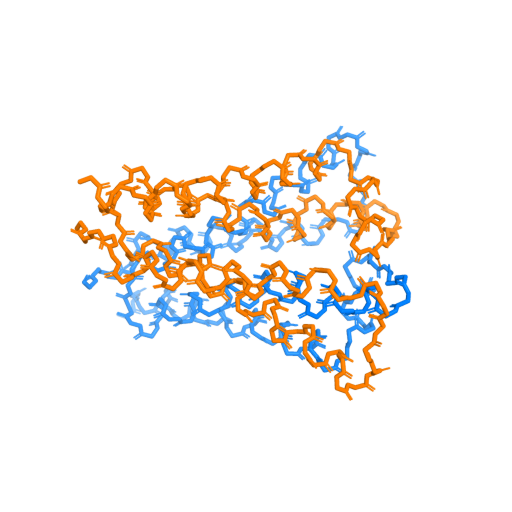 -1.647 1 94.06 96 GLU B N 1
ATOM 1586 C CA . GLU B 1 96 ? 18.281 -14.984 -2.754 1 94.06 96 GLU B CA 1
ATOM 1587 C C . GLU B 1 96 ? 19.219 -14.641 -3.912 1 94.06 96 GLU B C 1
ATOM 1589 O O . GLU B 1 96 ? 19.344 -15.422 -4.855 1 94.06 96 GLU B O 1
ATOM 1594 N N . GLY B 1 97 ? 19.938 -13.594 -3.83 1 95.25 97 GLY B N 1
ATOM 1595 C CA . GLY B 1 97 ? 20.703 -13.117 -4.969 1 95.25 97 GLY B CA 1
ATOM 1596 C C . GLY B 1 97 ? 19.922 -12.172 -5.859 1 95.25 97 GLY B C 1
ATOM 1597 O O . GLY B 1 97 ? 18.688 -12.109 -5.781 1 95.25 97 GLY B O 1
ATOM 1598 N N . LEU B 1 98 ? 20.641 -11.383 -6.645 1 95.19 98 LEU B N 1
ATOM 1599 C CA . LEU B 1 98 ? 20.016 -10.422 -7.547 1 95.19 98 LEU B CA 1
ATOM 1600 C C . LEU B 1 98 ? 19.688 -11.062 -8.891 1 95.19 98 LEU B C 1
ATOM 1602 O O . LEU B 1 98 ? 20.594 -11.406 -9.656 1 95.19 98 LEU B O 1
ATOM 1606 N N . ALA B 1 99 ? 18.375 -11.297 -9.078 1 92.62 99 ALA B N 1
ATOM 1607 C CA . ALA B 1 99 ? 17.953 -11.805 -10.375 1 92.62 99 ALA B CA 1
ATOM 1608 C C . ALA B 1 99 ? 17.844 -10.688 -11.398 1 92.62 99 ALA B C 1
ATOM 1610 O O . ALA B 1 99 ? 17.484 -9.555 -11.062 1 92.62 99 ALA B O 1
ATOM 1611 N N . PRO B 1 100 ? 18.109 -11.031 -12.688 1 94.88 100 PRO B N 1
ATOM 1612 C CA . PRO B 1 100 ? 18.078 -10 -13.727 1 94.88 100 PRO B CA 1
ATOM 1613 C C . PRO B 1 100 ? 16.734 -9.297 -13.836 1 94.88 100 PRO B C 1
ATOM 1615 O O . PRO B 1 100 ? 16.672 -8.094 -14.102 1 94.88 100 PRO B O 1
ATOM 1618 N N . ASP B 1 101 ? 15.695 -9.984 -13.602 1 94.94 101 ASP B N 1
ATOM 1619 C CA . ASP B 1 101 ? 14.367 -9.414 -13.773 1 94.94 101 ASP B CA 1
ATOM 1620 C C . ASP B 1 101 ? 13.984 -8.531 -12.586 1 94.94 101 ASP B C 1
ATOM 1622 O O . ASP B 1 101 ? 12.984 -7.812 -12.641 1 94.94 101 ASP B O 1
ATOM 1626 N N . MET B 1 102 ? 14.828 -8.438 -11.594 1 95.44 102 MET B N 1
ATOM 1627 C CA . MET B 1 102 ? 14.594 -7.59 -10.43 1 95.44 102 MET B CA 1
ATOM 1628 C C . MET B 1 102 ? 15.195 -6.207 -10.633 1 95.44 102 MET B C 1
ATOM 1630 O O . MET B 1 102 ? 14.836 -5.258 -9.93 1 95.44 102 MET B O 1
ATOM 1634 N N . VAL B 1 103 ? 16.062 -6.113 -11.555 1 96.19 103 VAL B N 1
ATOM 1635 C CA . VAL B 1 103 ? 16.891 -4.918 -11.68 1 96.19 103 VAL B CA 1
ATOM 1636 C C . VAL B 1 103 ? 16.031 -3.732 -12.102 1 96.19 103 VAL B C 1
ATOM 1638 O O . VAL B 1 103 ? 16.125 -2.646 -11.523 1 96.19 103 VAL B O 1
ATOM 1641 N N . MET B 1 104 ? 15.172 -4 -13.055 1 95.69 104 MET B N 1
ATOM 1642 C CA . MET B 1 104 ? 14.383 -2.895 -13.586 1 95.69 104 MET B CA 1
ATOM 1643 C C . MET B 1 104 ? 13.438 -2.34 -12.523 1 95.69 104 MET B C 1
ATOM 1645 O O . MET B 1 104 ? 13.43 -1.136 -12.266 1 95.69 104 MET B O 1
ATOM 1649 N N . PRO B 1 105 ? 12.672 -3.182 -11.906 1 96.25 105 PRO B N 1
ATOM 1650 C CA . PRO B 1 105 ? 11.781 -2.621 -10.883 1 96.25 105 PRO B CA 1
ATOM 1651 C C . PRO B 1 105 ? 12.547 -1.953 -9.742 1 96.25 105 PRO B C 1
ATOM 1653 O O . PRO B 1 105 ? 12.078 -0.955 -9.188 1 96.25 105 PRO B O 1
ATOM 1656 N N . MET B 1 106 ? 13.648 -2.396 -9.391 1 97.69 106 MET B N 1
ATOM 1657 C CA . MET B 1 106 ? 14.438 -1.781 -8.328 1 97.69 106 MET B CA 1
ATOM 1658 C C . MET B 1 106 ? 14.945 -0.408 -8.758 1 97.69 106 MET B C 1
ATOM 1660 O O . MET B 1 106 ? 14.93 0.537 -7.965 1 97.69 106 MET B O 1
ATOM 1664 N N . ALA B 1 107 ? 15.398 -0.295 -9.961 1 97.69 107 ALA B N 1
ATOM 1665 C CA . ALA B 1 107 ? 15.844 0.994 -10.484 1 97.69 107 ALA B CA 1
ATOM 1666 C C . ALA B 1 107 ? 14.695 1.999 -10.508 1 97.69 107 ALA B C 1
ATOM 1668 O O . ALA B 1 107 ? 14.875 3.17 -10.172 1 97.69 107 ALA B O 1
ATOM 1669 N N . VAL B 1 108 ? 13.531 1.524 -10.891 1 96.5 108 VAL B N 1
ATOM 1670 C CA . VAL B 1 108 ? 12.352 2.375 -10.906 1 96.5 108 VAL B CA 1
ATOM 1671 C C . VAL B 1 108 ? 12.031 2.842 -9.484 1 96.5 108 VAL B C 1
ATOM 1673 O O . VAL B 1 108 ? 11.812 4.031 -9.25 1 96.5 108 VAL B O 1
ATOM 1676 N N . GLU B 1 109 ? 12.078 1.938 -8.562 1 97.38 109 GLU B N 1
ATOM 1677 C CA . GLU B 1 109 ? 11.766 2.27 -7.172 1 97.38 109 GLU B CA 1
ATOM 1678 C C . GLU B 1 109 ? 12.773 3.271 -6.605 1 97.38 109 GLU B C 1
ATOM 1680 O O . GLU B 1 109 ? 12.383 4.227 -5.93 1 97.38 109 GLU B O 1
ATOM 1685 N N . ALA B 1 110 ? 14.008 3.057 -6.879 1 98.19 110 ALA B N 1
ATOM 1686 C CA . ALA B 1 110 ? 15.047 3.977 -6.41 1 98.19 110 ALA B CA 1
ATOM 1687 C C . ALA B 1 110 ? 14.859 5.367 -7.008 1 98.1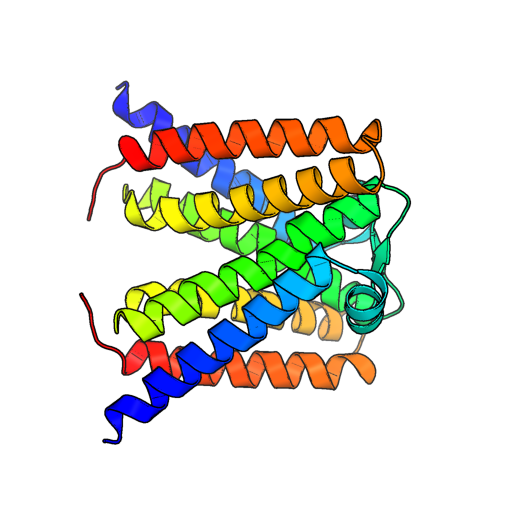9 110 ALA B C 1
ATOM 1689 O O . ALA B 1 110 ? 14.953 6.371 -6.297 1 98.19 110 ALA B O 1
ATOM 1690 N N . THR B 1 111 ? 14.586 5.387 -8.273 1 97.94 111 THR B N 1
ATOM 1691 C CA . THR B 1 111 ? 14.367 6.656 -8.961 1 97.94 111 THR B CA 1
ATOM 1692 C C . THR B 1 111 ? 13.156 7.379 -8.383 1 97.94 111 THR B C 1
ATOM 1694 O O . THR B 1 111 ? 13.211 8.578 -8.102 1 97.94 111 THR B O 1
ATOM 1697 N N . LEU B 1 112 ? 12.07 6.66 -8.156 1 97.88 112 LEU B N 1
ATOM 1698 C CA . LEU B 1 112 ? 10.859 7.246 -7.586 1 97.88 112 LEU B CA 1
ATOM 1699 C C . LEU B 1 112 ? 11.117 7.766 -6.176 1 97.88 112 LEU B C 1
ATOM 1701 O O . LEU B 1 112 ? 10.625 8.828 -5.801 1 97.88 112 LEU B O 1
ATOM 1705 N N . ALA B 1 113 ? 11.859 6.965 -5.406 1 98.38 113 ALA B N 1
ATOM 1706 C CA . ALA B 1 113 ? 12.188 7.395 -4.047 1 98.38 113 ALA B CA 1
ATOM 1707 C C . ALA B 1 113 ? 12.922 8.727 -4.055 1 98.38 113 ALA B C 1
ATOM 1709 O O . ALA B 1 113 ? 12.609 9.625 -3.264 1 98.38 113 ALA B O 1
ATOM 1710 N N . VAL B 1 114 ? 13.867 8.859 -4.953 1 98.25 114 VAL B N 1
ATOM 1711 C CA . VAL B 1 114 ? 14.648 10.086 -5.055 1 98.25 114 VAL B CA 1
ATOM 1712 C C . VAL B 1 114 ? 13.758 11.242 -5.492 1 98.25 114 VAL B C 1
ATOM 1714 O O . VAL B 1 114 ? 13.789 12.328 -4.902 1 98.25 114 VAL B O 1
ATOM 1717 N N . LEU B 1 115 ? 12.93 11.031 -6.473 1 97.56 115 LEU B N 1
ATOM 1718 C CA . LEU B 1 115 ? 12.031 12.062 -6.988 1 97.56 115 LEU B CA 1
ATOM 1719 C C . LEU B 1 115 ? 11.039 12.5 -5.918 1 97.56 115 LEU B C 1
ATOM 1721 O O . LEU B 1 115 ? 10.781 13.695 -5.762 1 97.56 115 LEU B O 1
ATOM 1725 N N . LEU B 1 116 ? 10.516 11.562 -5.219 1 98.5 116 LEU B N 1
ATOM 1726 C CA . LEU B 1 116 ? 9.555 11.883 -4.168 1 98.5 116 LEU B CA 1
ATOM 1727 C C . LEU B 1 116 ? 10.242 12.602 -3.008 1 98.5 116 LEU B C 1
ATOM 1729 O O . LEU B 1 116 ? 9.656 13.492 -2.391 1 98.5 116 LEU B O 1
ATOM 1733 N N . ALA B 1 117 ? 11.484 12.18 -2.74 1 98.25 117 ALA B N 1
ATOM 1734 C CA . ALA B 1 117 ? 12.234 12.891 -1.709 1 98.25 117 ALA B CA 1
ATOM 1735 C C . ALA B 1 117 ? 12.461 14.352 -2.1 1 98.25 117 ALA B C 1
ATOM 1737 O O . ALA B 1 117 ? 12.344 15.25 -1.262 1 98.25 117 ALA B O 1
ATOM 1738 N N . ILE B 1 118 ? 12.773 14.562 -3.352 1 97.31 118 ILE B N 1
ATOM 1739 C CA . ILE B 1 118 ? 12.922 15.922 -3.859 1 97.31 118 ILE B CA 1
ATOM 1740 C C . ILE B 1 118 ? 11.586 16.656 -3.754 1 97.31 118 ILE B C 1
ATOM 1742 O O . ILE B 1 118 ? 11.539 17.812 -3.314 1 97.31 118 ILE B O 1
ATOM 1746 N N . GLY B 1 119 ? 10.523 16 -4.148 1 96.94 119 GLY B N 1
ATOM 1747 C CA . GLY B 1 119 ? 9.195 16.578 -4.004 1 96.94 119 GLY B CA 1
ATOM 1748 C C . GLY B 1 119 ? 8.859 16.953 -2.57 1 96.94 119 GLY B C 1
ATOM 1749 O O . GLY B 1 119 ? 8.328 18.031 -2.309 1 96.94 119 GLY B O 1
ATOM 1750 N N . ARG B 1 120 ? 9.203 16.031 -1.629 1 97 120 ARG B N 1
ATOM 1751 C CA . ARG B 1 120 ? 8.922 16.266 -0.217 1 97 120 ARG B CA 1
ATOM 1752 C C . ARG B 1 120 ? 9.664 17.5 0.288 1 97 120 ARG B C 1
ATOM 1754 O O . ARG B 1 120 ? 9.18 18.203 1.18 1 97 120 ARG B O 1
ATOM 1761 N N . ARG B 1 121 ? 10.727 17.875 -0.327 1 96.19 121 ARG B N 1
ATOM 1762 C CA . ARG B 1 121 ? 11.547 19 0.111 1 96.19 121 ARG B CA 1
ATOM 1763 C C . ARG B 1 121 ? 11.117 20.281 -0.584 1 96.19 121 ARG B C 1
ATOM 1765 O O . ARG B 1 121 ? 11.43 21.375 -0.111 1 96.19 121 ARG B O 1
ATOM 1772 N N . THR B 1 122 ? 10.414 20.141 -1.734 1 95.56 122 THR B N 1
ATOM 1773 C CA . THR B 1 122 ? 10.25 21.328 -2.57 1 95.56 122 THR B CA 1
ATOM 1774 C C . THR B 1 122 ? 8.789 21.766 -2.607 1 95.56 122 THR B C 1
ATOM 1776 O O . THR B 1 122 ? 8.484 22.938 -2.867 1 95.56 122 THR B O 1
ATOM 1779 N N . LEU B 1 123 ? 7.902 20.828 -2.406 1 94.81 123 LEU B N 1
ATOM 1780 C CA . LEU B 1 123 ? 6.492 21.203 -2.402 1 94.81 123 LEU B CA 1
ATOM 1781 C C . LEU B 1 123 ? 6.148 22.016 -1.165 1 94.81 123 LEU B C 1
ATOM 1783 O O . LEU B 1 123 ? 6.906 22.031 -0.193 1 94.81 123 LEU B O 1
ATOM 1787 N N . GLY B 1 124 ? 5.086 22.734 -1.273 1 91.56 124 GLY B N 1
ATOM 1788 C CA . GLY B 1 124 ? 4.648 23.578 -0.175 1 91.56 124 GLY B CA 1
ATOM 1789 C C . GLY B 1 124 ? 3.975 22.797 0.942 1 91.56 124 GLY B C 1
ATOM 1790 O O . GLY B 1 124 ? 4.07 21.578 0.999 1 91.56 124 GLY B O 1
ATOM 1791 N N . THR B 1 125 ? 3.605 23.5 2.057 1 87 125 THR B N 1
ATOM 1792 C CA . THR B 1 125 ? 2.818 22.938 3.15 1 87 125 THR B CA 1
ATOM 1793 C C . THR B 1 125 ? 1.497 23.688 3.303 1 87 125 THR B C 1
ATOM 1795 O O . THR B 1 125 ? 1.447 24.906 3.143 1 87 125 THR B O 1
ATOM 1798 N N . ARG B 1 126 ? 0.444 22.891 3.27 1 77.19 126 ARG B N 1
ATOM 1799 C CA . ARG B 1 126 ? -0.833 23.547 3.51 1 77.19 126 ARG B CA 1
ATOM 1800 C C . ARG B 1 126 ? -1.194 23.531 4.992 1 77.19 126 ARG B C 1
ATOM 1802 O O . ARG B 1 126 ? -0.844 22.578 5.703 1 77.19 126 ARG B O 1
#

Radius of gyration: 17.39 Å; Cα contacts (8 Å, |Δi|>4): 456; chains: 2; bounding box: 39×47×46 Å

=== Feature glossary ===
The record interleaves many kinds of information about one protein. Here is each kind framed as the question it answers.

Q: What does the local fold look like, residue by residue?
A: The Foldseek 3Di string encodes local tertiary geometry as a 20-letter alphabet — one character per residue — derived from the relative positions of nearby Cα atoms. Unlike the amino-acid sequence, 3Di is a direct function of the 3D structure, so two proteins with the same fold have similar 3Di strings even at low sequence identity.

Q: Which residues are in helices, strands, or loops?
A: The SS8 string is DSSP's per-residue secondary-structure call. α-helix (H) means an i→i+4 H-bond ladder; β-strand (E) means the residue participates in a β-sheet; 3₁₀ (G) and π (I) are tighter and wider helices; T/S are turns/bends; '-' is loop.

Q: How big and how compact is the whole molecule?
A: Radius of gyration (Rg) is the root-mean-square distance of Cα atoms from their centroid — a single number for overall size and compactness. A globular domain of N residues has Rg ≈ 2.2·N^0.38 Å; an extended or disordered chain has a much larger Rg. The Cα contact count is the number of residue pairs whose Cα atoms are within 8 Å and are more than four positions apart in sequence — a standard proxy for tertiary packing density. The bounding box is the smallest axis-aligned box enclosing all Cα atoms.

Q: Where is each backbone atom in 3D?
A: Structure coordinates are given as an mmCIF _atom_site loop: one row per atom with element, residue name, chain id, sequence number, and x/y/z position in Å. Only the four main-chain atoms per residue are included here; side chains are omitted to keep the record compact.

Q: What is the amino-acid chain?
A: Primary structure: the covalent order of the twenty standard amino acids along the backbone. Two proteins with the same sequence will (almost always) fold to the same structure; two with 30% identity often share a fold but not the details.

Q: What if only a Cα trace is available?
A: Three-state secondary structure (P-SEA) collapses the eight DSSP classes into helix (a), strand (b), and coil (c). P-SEA assigns these from Cα geometry alone — distances and angles — without requiring backbone oxygens, so it works on any Cα trace.

Q: What family and function is it annotated with?
A: Database cross-references. InterPro integrates a dozen domain/family signature databases into unified entries with residue-range hits. GO terms attach function/process/location labels with evidence codes. CATH codes position the fold in a four-level structural taxonomy. Organism is the NCBI-taxonomy species name.

Q: How confident is the AlphaFold model at each residue?
A: pLDDT is the predicted lDDT-Cα score: AlphaFold's confidence that the local environment of each residue (all inter-atomic distances within 15 Å) is correctly placed. It is a per-residue number between 0 and 100, with higher meaning more reliable.

Q: How mobile is each atom in the crystal?
A: B-factor (Debye–Waller factor) reflects atomic displacement in the crystal lattice. It is an experimental observable (units Å²), not a prediction; low values mean the atom is pinned down, high values mean it moves or is heterogeneous across the crystal.

Q: Which residues are buried vs exposed?
A: SASA measures how much of the protein is reachable by solvent. It is computed by rolling a water-sized probe over the atomic surface and summing the exposed area (Å²). Per-residue SASA distinguishes core (buried, low SASA) from surface (exposed, high SASA) residues; total SASA is a whole-molecule size measure.

Q: What do the diagnostic plots show?
A: Plot images: a contact map (which residues are close in 3D, as an N×N binary image), a Ramachandran scatter (backbone torsion angles, revealing secondary-structure composition at a glance), and — for AlphaFold structures — a PAE heatmap (pairwise prediction confidence).

Q: What known structures does this most resemble?
A: The Foldseek neighbor list gives the closest experimentally determined structures in the PDB, ranked by structural alignment. TM-score near 1 means near-identical fold; near 0.3 means only rough topology match. This is how one finds what a novel AlphaFold prediction most resembles in the solved-structure universe.

Q: Are the domains correctly placed relative to each other?
A: Predicted aligned error is AlphaFold's pairwise confidence. Unlike pLDDT (per-residue), PAE is per-residue-pair and captures whether two parts of the structure are correctly placed relative to each other. Units are ångströms of expected positional error.

Q: What do the rendered images show?
A: Structure images are PyMOL renders from six orthogonal camera directions. Cartoon representation draws helices as coils and strands as arrows; sticks shows the backbone as bonds; surface shows the solvent-excluded envelope. Rainbow coloring maps sequence position to hue (blue→red, N→C); chain coloring assigns a distinct color per polypeptide.

Q: What are the backbone torsion angles?
A: φ (phi) and ψ (psi) are the two rotatable backbone dihedrals per residue: φ is the C(i-1)–N–Cα–C torsion, ψ is the N–Cα–C–N(i+1) torsion, both in degrees on (−180°, 180°]. α-helical residues cluster near (−60°, −45°); β-strand residues near (−120°, +130°). A Ramachandran pl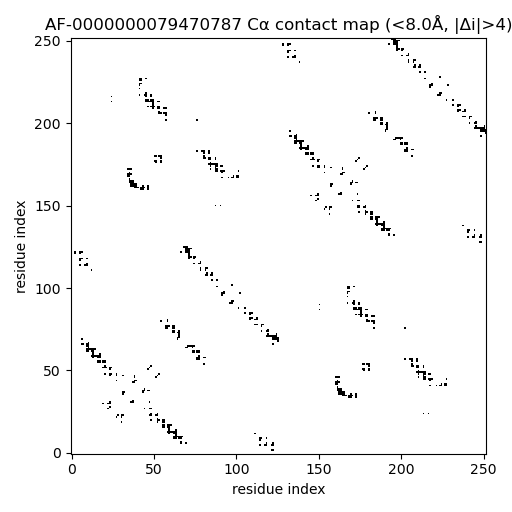ot is simply a scatter of (φ, ψ) for every residue.